Protein AF-A0A936XIF8-F1 (afdb_monomer_lite)

Radius of gyration: 23.67 Å; chains: 1; bounding box: 90×25×44 Å

Secondary structure (DSSP, 8-state):
--SHHHHHHHHHHHHHHHHHHHHHTTS---PPPPPPPEEEEEEEEEE-TTS-EEEEEEEEEEEEEEE-SSEEEEEEEEEETTTTEEEEEEEEEEEE--TTS-HHHHTTTT---EEEEEEETTEEEEEEEEETTEEP--------GGGGGTT--HHHHHHHHHHHHHHHHS-HHHHHHHHHH-HHHHHHHHHGGGG--

Foldseek 3Di:
DPPPVVVVVVVVVVVVVVVVVVVVVVPCPPWPDWDDKDKDKDFFWDAALVLDIDGTIWMWIKGWDDTDQFKTKIKIFIADVVVRDGRWIKIKMWGAPDPVDGLLVQLVVLQTFTWIWIDTPPDTQDIWGDHGNHTDPDPCPDPPVVVVVPRDRPVVCQLSVQLVVVCVVVPVSVLVNCVVPPVHVNSVSSNVSRPDD

Sequence (197 aa):
MKSHVSILRIAMFLFAGIISFSCQKSIMKEVAPPAAKSGVKVTGKFAGKDGFMINGNFQFNGTETKTTADYFTRQIEVIYIPTGEILNTFLLRVENTDPNVDMYEAIPAHAFTGIFTISSNGYVFLTKQADKGSDVALPNNGFDYDMALQGIPVNLEAVAGCVMKNINNADWTSYVNDMIETPDNYLWQWAGCEWRN

Structure (mmCIF, N/CA/C/O backbone):
data_AF-A0A936XIF8-F1
#
_entry.id   AF-A0A936XIF8-F1
#
loop_
_atom_site.group_PDB
_atom_site.id
_atom_site.type_symbol
_atom_site.label_atom_id
_atom_site.label_alt_id
_atom_site.label_comp_id
_atom_site.label_asym_id
_atom_site.label_entity_id
_atom_site.label_seq_id
_atom_site.pdbx_PDB_ins_code
_atom_site.Cartn_x
_atom_site.Cartn_y
_atom_site.Cartn_z
_atom_site.occupancy
_atom_site.B_iso_or_equiv
_atom_site.auth_seq_id
_atom_site.auth_comp_id
_atom_site.auth_asym_id
_atom_site.auth_atom_id
_atom_site.pdbx_PDB_model_num
ATOM 1 N N . MET A 1 1 ? 71.228 -9.545 -16.325 1.00 54.03 1 MET A N 1
ATOM 2 C CA . MET A 1 1 ? 69.933 -9.432 -17.042 1.00 54.03 1 MET A CA 1
ATOM 3 C C . MET A 1 1 ? 68.854 -10.269 -16.339 1.00 54.03 1 MET A C 1
ATOM 5 O O . MET A 1 1 ? 68.611 -11.391 -16.749 1.00 54.03 1 MET A O 1
ATOM 9 N N . LYS A 1 2 ? 68.244 -9.790 -15.241 1.00 51.88 2 LYS A N 1
ATOM 10 C CA . LYS A 1 2 ? 67.126 -10.487 -14.545 1.00 51.88 2 LYS A CA 1
ATOM 11 C C . LYS A 1 2 ? 66.078 -9.534 -13.925 1.00 51.88 2 LYS A C 1
ATOM 13 O O . LYS A 1 2 ? 65.218 -9.984 -13.184 1.00 51.88 2 LYS A O 1
ATOM 18 N N . SER A 1 3 ? 66.124 -8.231 -14.232 1.00 54.75 3 SER A N 1
ATOM 19 C CA . SER A 1 3 ? 65.281 -7.218 -13.562 1.00 54.75 3 SER A CA 1
ATOM 20 C C . SER A 1 3 ? 63.954 -6.915 -14.286 1.00 54.75 3 SER A C 1
ATOM 22 O O . SER A 1 3 ? 62.951 -6.604 -13.654 1.00 54.75 3 SER A O 1
ATOM 24 N N . HIS A 1 4 ? 63.887 -7.077 -15.613 1.00 48.41 4 HIS A N 1
ATOM 25 C CA . HIS A 1 4 ? 62.713 -6.632 -16.384 1.00 48.41 4 HIS A CA 1
ATOM 26 C C . HIS A 1 4 ? 61.509 -7.590 -16.356 1.00 48.41 4 HIS A C 1
ATOM 28 O O . HIS A 1 4 ? 60.385 -7.161 -16.597 1.00 48.41 4 HIS A O 1
ATOM 34 N N . VAL A 1 5 ? 61.705 -8.870 -16.015 1.00 53.59 5 VAL A N 1
ATOM 35 C CA . VAL A 1 5 ? 60.614 -9.868 -16.019 1.00 53.59 5 VAL A CA 1
ATOM 36 C C . VAL A 1 5 ? 59.703 -9.734 -14.789 1.00 53.59 5 VAL A C 1
ATOM 38 O O . VAL A 1 5 ? 58.512 -10.029 -14.875 1.00 53.59 5 VAL A O 1
ATOM 41 N N . SER A 1 6 ? 60.217 -9.232 -13.660 1.00 53.50 6 SER A N 1
ATOM 42 C CA . SER A 1 6 ? 59.413 -9.048 -12.439 1.00 53.50 6 SER A CA 1
ATOM 43 C C . SER A 1 6 ? 58.472 -7.845 -12.515 1.00 53.50 6 SER A C 1
ATOM 45 O O . SER A 1 6 ? 57.349 -7.926 -12.027 1.00 53.50 6 SER A O 1
ATOM 47 N N . ILE A 1 7 ? 58.882 -6.757 -13.173 1.00 56.94 7 ILE A N 1
ATOM 48 C CA . ILE A 1 7 ? 58.055 -5.544 -13.295 1.00 56.94 7 ILE A CA 1
ATOM 49 C C . ILE A 1 7 ? 56.840 -5.806 -14.199 1.00 56.94 7 ILE A C 1
ATOM 51 O O . ILE A 1 7 ? 55.727 -5.398 -13.871 1.00 56.94 7 ILE A O 1
ATOM 55 N N . LEU A 1 8 ? 57.021 -6.571 -15.282 1.00 47.50 8 LEU A N 1
ATOM 56 C CA . LEU A 1 8 ? 55.932 -6.921 -16.199 1.00 47.50 8 LEU A CA 1
ATOM 57 C C . LEU A 1 8 ? 54.873 -7.825 -15.538 1.00 47.50 8 LEU A C 1
ATOM 59 O O . LEU A 1 8 ? 53.682 -7.673 -15.795 1.00 47.50 8 LEU A O 1
ATOM 63 N N . ARG A 1 9 ? 55.289 -8.729 -14.637 1.00 55.16 9 ARG A N 1
ATOM 64 C CA . ARG A 1 9 ? 54.363 -9.592 -13.885 1.00 55.16 9 ARG A CA 1
ATOM 65 C C . ARG A 1 9 ? 53.556 -8.807 -12.851 1.00 55.16 9 ARG A C 1
ATOM 67 O O . ARG A 1 9 ? 52.354 -9.017 -12.749 1.00 55.16 9 ARG A O 1
ATOM 74 N N . ILE A 1 10 ? 54.180 -7.870 -12.136 1.00 56.56 10 ILE A N 1
ATOM 75 C CA . ILE A 1 10 ? 53.489 -7.034 -11.139 1.00 56.56 10 ILE A CA 1
ATOM 76 C C . ILE A 1 10 ? 52.463 -6.105 -11.814 1.00 56.56 10 ILE A C 1
ATOM 78 O O . ILE A 1 10 ? 51.346 -5.969 -11.318 1.00 56.56 10 ILE A O 1
ATOM 82 N N . ALA A 1 11 ? 52.788 -5.542 -12.983 1.00 54.81 11 ALA A N 1
ATOM 83 C CA . ALA A 1 11 ? 51.862 -4.703 -13.747 1.00 54.81 11 ALA A CA 1
ATOM 84 C C . ALA A 1 11 ? 50.632 -5.477 -14.269 1.00 54.81 11 ALA A C 1
ATOM 86 O O . ALA A 1 11 ? 49.520 -4.954 -14.223 1.00 54.81 11 ALA A O 1
ATOM 87 N N . MET A 1 12 ? 50.801 -6.734 -14.702 1.00 54.62 12 MET A N 1
ATOM 88 C CA . MET A 1 12 ? 49.680 -7.589 -15.128 1.00 54.62 12 MET A CA 1
ATOM 89 C C . MET A 1 12 ? 48.740 -7.964 -13.973 1.00 54.62 12 MET A C 1
ATOM 91 O O . MET A 1 12 ? 47.525 -7.976 -14.165 1.00 54.62 12 MET A O 1
ATOM 95 N N . PHE A 1 13 ? 49.270 -8.215 -12.770 1.00 54.53 13 PHE A N 1
ATOM 96 C CA . PHE A 1 13 ? 48.437 -8.491 -11.592 1.00 54.53 13 PHE A CA 1
ATOM 97 C C . PHE A 1 13 ? 47.643 -7.259 -11.132 1.00 54.53 13 PHE A C 1
ATOM 99 O O . PHE A 1 13 ? 46.477 -7.389 -10.761 1.00 54.53 13 PHE A O 1
ATOM 106 N N . LEU A 1 14 ? 48.229 -6.061 -11.222 1.00 51.47 14 LEU A N 1
ATOM 107 C CA . LEU A 1 14 ? 47.523 -4.807 -10.932 1.00 51.47 14 LEU A CA 1
ATOM 108 C C . LEU A 1 14 ? 46.413 -4.515 -11.955 1.00 51.47 14 LEU A C 1
ATOM 110 O O . LEU A 1 14 ? 45.318 -4.122 -11.560 1.00 51.47 14 LEU A O 1
ATOM 114 N N . PHE A 1 15 ? 46.636 -4.782 -13.245 1.00 48.28 15 PHE A N 1
ATOM 115 C CA . PHE A 1 15 ? 45.602 -4.592 -14.272 1.00 48.28 15 PHE A CA 1
ATOM 116 C C . PHE A 1 15 ? 44.447 -5.603 -14.160 1.00 48.28 15 PHE A C 1
ATOM 118 O O . PHE A 1 15 ? 43.286 -5.219 -14.296 1.00 48.28 15 PHE A O 1
ATOM 125 N N . ALA A 1 16 ? 44.728 -6.872 -13.845 1.00 51.44 16 ALA A N 1
ATOM 126 C CA . ALA A 1 16 ? 43.686 -7.886 -13.648 1.00 51.44 16 ALA A CA 1
ATOM 127 C C . ALA A 1 16 ? 42.823 -7.621 -12.395 1.00 51.44 16 ALA A C 1
ATOM 129 O O . ALA A 1 16 ? 41.613 -7.868 -12.407 1.00 51.44 16 ALA A O 1
ATOM 130 N N . GLY A 1 17 ? 43.416 -7.063 -11.333 1.00 43.59 17 GLY A N 1
ATOM 131 C CA . GLY A 1 17 ? 42.689 -6.655 -10.126 1.00 43.59 17 GLY A CA 1
ATOM 132 C C . GLY A 1 17 ? 41.741 -5.472 -10.359 1.00 43.59 17 GLY A C 1
ATOM 133 O O . GLY A 1 17 ? 40.612 -5.488 -9.872 1.00 43.59 17 GLY A O 1
ATOM 134 N N . ILE A 1 18 ? 42.154 -4.480 -11.158 1.00 48.34 18 ILE A N 1
ATOM 135 C CA . ILE A 1 18 ? 41.339 -3.287 -11.461 1.00 48.34 18 ILE A CA 1
ATOM 136 C C . ILE A 1 18 ? 40.156 -3.626 -12.387 1.00 48.34 18 ILE A C 1
ATOM 138 O O . ILE A 1 18 ? 39.057 -3.096 -12.201 1.00 48.34 18 ILE A O 1
ATOM 142 N N . ILE A 1 19 ? 40.338 -4.556 -13.334 1.00 48.25 19 ILE A N 1
ATOM 143 C CA . ILE A 1 19 ? 39.243 -5.051 -14.188 1.00 48.25 19 ILE A CA 1
ATOM 144 C C . ILE A 1 19 ? 38.243 -5.878 -13.360 1.00 48.25 19 ILE A C 1
ATOM 146 O O . ILE A 1 19 ? 37.035 -5.743 -13.547 1.00 48.25 19 ILE A O 1
ATOM 150 N N . SER A 1 20 ? 38.721 -6.658 -12.383 1.00 46.16 20 SER A N 1
ATOM 151 C CA . SER A 1 20 ? 37.848 -7.444 -11.495 1.00 46.16 20 SER A CA 1
ATOM 152 C C . SER A 1 20 ? 37.031 -6.563 -10.538 1.00 46.16 20 SER A C 1
ATOM 154 O O . SER A 1 20 ? 35.853 -6.836 -10.318 1.00 46.16 20 SER A O 1
ATOM 156 N N . PHE A 1 21 ? 37.600 -5.459 -10.038 1.00 40.00 21 PHE A N 1
ATOM 157 C CA . PHE A 1 21 ? 36.862 -4.491 -9.212 1.00 40.00 21 PHE A CA 1
ATOM 158 C C . PHE A 1 21 ? 35.861 -3.643 -10.012 1.00 40.00 21 PHE A C 1
ATOM 160 O O . PHE A 1 21 ? 34.820 -3.260 -9.482 1.00 40.00 21 PHE A O 1
ATOM 167 N N . SER A 1 22 ? 36.135 -3.376 -11.292 1.00 41.19 22 SER A N 1
ATOM 168 C CA . SER A 1 22 ? 35.222 -2.598 -12.144 1.00 41.19 22 SER A CA 1
ATOM 169 C C . SER A 1 22 ? 34.051 -3.422 -12.691 1.00 41.19 22 SER A C 1
ATOM 171 O O . SER A 1 22 ? 33.044 -2.843 -13.082 1.00 41.19 22 SER A O 1
ATOM 173 N N . CYS A 1 23 ? 34.141 -4.757 -12.688 1.00 38.00 23 CYS A N 1
ATOM 174 C CA . CYS A 1 23 ? 33.067 -5.636 -13.166 1.00 38.00 23 CYS A CA 1
ATOM 175 C C . CYS A 1 23 ? 32.071 -6.047 -12.061 1.00 38.00 23 CYS A C 1
ATOM 177 O O . CYS A 1 23 ? 30.944 -6.425 -12.362 1.00 38.00 23 CYS A O 1
ATOM 179 N N . GLN A 1 24 ? 32.435 -5.926 -10.778 1.00 36.62 24 GLN A N 1
ATOM 180 C CA . GLN A 1 24 ? 31.511 -6.208 -9.666 1.00 36.62 24 GLN A CA 1
ATOM 181 C C . GLN A 1 24 ? 30.617 -5.022 -9.282 1.00 36.62 24 GLN A C 1
ATOM 183 O O . GLN A 1 24 ? 29.608 -5.213 -8.606 1.00 36.62 24 GLN A O 1
ATOM 188 N N . LYS A 1 25 ? 30.938 -3.802 -9.732 1.00 35.59 25 LYS A N 1
ATOM 189 C CA . LYS A 1 25 ? 30.137 -2.611 -9.414 1.00 35.59 25 LYS A CA 1
ATOM 190 C C . LYS A 1 25 ? 28.813 -2.540 -10.192 1.00 35.59 25 LYS A C 1
ATOM 192 O O . LYS A 1 25 ? 27.951 -1.752 -9.835 1.00 35.59 25 LYS A O 1
ATOM 197 N N . SER A 1 26 ? 28.631 -3.381 -11.211 1.00 38.12 26 SER A N 1
ATOM 198 C CA . SER A 1 26 ? 27.447 -3.409 -12.082 1.00 38.12 26 SER A CA 1
ATOM 199 C C . SER A 1 26 ? 26.328 -4.361 -11.631 1.00 38.12 26 SER A C 1
ATOM 201 O O . SER A 1 26 ? 25.340 -4.477 -12.346 1.00 38.12 26 SER A O 1
ATOM 203 N N . ILE A 1 27 ? 26.450 -5.059 -10.491 1.00 44.66 27 ILE A N 1
ATOM 204 C CA . ILE A 1 27 ? 25.433 -6.050 -10.055 1.00 44.66 27 ILE A CA 1
ATOM 205 C C . ILE A 1 27 ? 24.870 -5.760 -8.654 1.00 44.66 27 ILE A C 1
ATOM 207 O O . ILE A 1 27 ? 23.925 -6.406 -8.209 1.00 44.66 27 ILE A O 1
ATOM 211 N N . MET A 1 28 ? 25.369 -4.744 -7.950 1.00 41.75 28 MET A N 1
ATOM 212 C CA . MET A 1 28 ? 24.714 -4.291 -6.723 1.00 41.75 28 MET A CA 1
ATOM 213 C C . MET A 1 28 ? 23.707 -3.206 -7.090 1.00 41.75 28 MET A C 1
ATOM 215 O O . MET A 1 28 ? 24.020 -2.024 -7.017 1.00 41.75 28 MET A O 1
ATOM 219 N N . LYS A 1 29 ? 22.519 -3.630 -7.542 1.00 50.41 29 LYS A N 1
ATOM 220 C CA . LYS A 1 29 ? 21.335 -2.765 -7.644 1.00 50.41 29 LYS A CA 1
ATOM 221 C C . LYS A 1 29 ? 21.123 -2.183 -6.244 1.00 50.41 29 LYS A C 1
ATOM 223 O O . LYS A 1 29 ? 20.856 -2.936 -5.305 1.00 50.41 29 LYS A O 1
ATOM 228 N N . GLU A 1 30 ? 21.438 -0.901 -6.078 1.00 48.19 30 GLU A N 1
ATOM 229 C CA . GLU A 1 30 ? 21.426 -0.223 -4.784 1.00 48.19 30 GLU A CA 1
ATOM 230 C C . GLU A 1 30 ? 19.977 -0.172 -4.312 1.00 48.19 30 GLU A C 1
ATOM 232 O O . GLU A 1 30 ? 19.156 0.589 -4.808 1.00 48.19 30 GLU A O 1
ATOM 237 N N . VAL A 1 31 ? 19.642 -1.084 -3.405 1.00 58.84 31 VAL A N 1
ATOM 238 C CA . VAL A 1 31 ? 18.310 -1.169 -2.824 1.00 58.84 31 VAL A CA 1
ATOM 239 C C . VAL A 1 31 ? 18.104 0.107 -2.014 1.00 58.84 31 VAL A C 1
ATOM 241 O O . VAL A 1 31 ? 18.864 0.351 -1.074 1.00 58.84 31 VAL A O 1
ATOM 244 N N . ALA A 1 32 ? 17.112 0.920 -2.393 1.00 60.56 32 ALA A N 1
ATOM 245 C CA . ALA A 1 32 ? 16.806 2.160 -1.691 1.00 60.56 32 ALA A CA 1
ATOM 246 C C . ALA A 1 32 ? 16.696 1.898 -0.175 1.00 60.56 32 ALA A C 1
ATOM 248 O O . ALA A 1 32 ? 16.123 0.880 0.236 1.00 60.56 32 ALA A O 1
ATOM 249 N N . PRO A 1 33 ? 17.273 2.770 0.671 1.00 56.16 33 PRO A N 1
ATOM 250 C CA . PRO A 1 33 ? 17.207 2.593 2.110 1.00 56.16 33 PRO A CA 1
ATOM 251 C C . PRO A 1 33 ? 15.745 2.627 2.565 1.00 56.16 33 PRO A C 1
ATOM 253 O O . PRO A 1 33 ? 14.965 3.427 2.040 1.00 56.16 33 PRO A O 1
ATOM 256 N N . PRO A 1 34 ? 15.364 1.794 3.547 1.00 58.94 34 PRO A N 1
ATOM 257 C CA . PRO A 1 34 ? 13.979 1.722 3.950 1.00 58.94 34 PRO A CA 1
ATOM 258 C C . PRO A 1 34 ? 13.488 3.049 4.505 1.00 58.94 34 PRO A C 1
ATOM 260 O O . PRO A 1 34 ? 14.155 3.659 5.347 1.00 58.94 34 PRO A O 1
ATOM 263 N N . ALA A 1 35 ? 12.323 3.500 4.032 1.00 60.78 35 ALA A N 1
ATOM 264 C CA . ALA A 1 35 ? 11.760 4.754 4.499 1.00 60.78 35 ALA A CA 1
ATOM 265 C C . ALA A 1 35 ? 11.532 4.714 6.014 1.00 60.78 35 ALA A C 1
ATOM 267 O O . ALA A 1 35 ? 11.058 3.720 6.577 1.00 60.78 35 ALA A O 1
ATOM 268 N N . ALA A 1 36 ? 11.867 5.823 6.677 1.00 63.00 36 ALA A N 1
ATOM 269 C CA . ALA A 1 36 ? 11.626 5.983 8.100 1.00 63.00 36 ALA A CA 1
ATOM 270 C C . ALA A 1 36 ? 10.134 5.793 8.416 1.00 63.00 36 ALA A C 1
ATOM 272 O O . ALA A 1 36 ? 9.259 6.171 7.633 1.00 63.00 36 ALA A O 1
ATOM 273 N N . LYS A 1 37 ? 9.843 5.216 9.590 1.00 71.50 37 LYS A N 1
ATOM 274 C CA . LYS A 1 37 ? 8.472 5.109 10.095 1.00 71.50 37 LYS A CA 1
ATOM 275 C C . LYS A 1 37 ? 7.846 6.504 10.145 1.00 71.50 37 LYS A C 1
ATOM 277 O O . LYS A 1 37 ? 8.393 7.394 10.792 1.00 71.50 37 LYS A O 1
ATOM 282 N N . SER A 1 38 ? 6.691 6.653 9.507 1.00 79.94 38 SER A N 1
ATOM 283 C CA . SER A 1 38 ? 5.896 7.882 9.512 1.00 79.94 38 SER A CA 1
ATOM 284 C C . SER A 1 38 ? 4.561 7.656 10.221 1.00 79.94 38 SER A C 1
ATOM 286 O O . SER A 1 38 ? 4.077 6.523 10.303 1.00 79.94 38 SER A O 1
ATOM 288 N N . GLY A 1 39 ? 3.985 8.721 10.778 1.00 84.75 39 GLY A N 1
ATOM 289 C CA . GLY A 1 39 ? 2.735 8.665 11.522 1.00 84.75 39 GLY A CA 1
ATOM 290 C C . GLY A 1 39 ? 1.890 9.927 11.373 1.00 84.75 39 GLY A C 1
ATOM 291 O O . GLY A 1 39 ? 2.360 11.026 11.655 1.00 84.75 39 GLY A O 1
ATOM 292 N N . VAL A 1 40 ? 0.615 9.757 11.022 1.00 85.44 40 VAL A N 1
ATOM 293 C CA . VAL A 1 40 ? -0.395 10.827 10.964 1.00 85.44 40 VAL A CA 1
ATOM 294 C C . VAL A 1 40 ? -1.463 10.574 12.026 1.00 85.44 40 VAL A C 1
ATOM 296 O O . VAL A 1 40 ? -1.836 9.429 12.270 1.00 85.44 40 VAL A O 1
ATOM 299 N N . LYS A 1 41 ? -1.962 11.630 12.678 1.00 87.50 41 LYS A N 1
ATOM 300 C CA . LYS A 1 41 ? -3.019 11.543 13.700 1.00 87.50 41 LYS A CA 1
ATOM 301 C C . LYS A 1 41 ? -4.266 12.294 13.254 1.00 87.50 41 LYS A C 1
ATOM 303 O O . LYS A 1 41 ? -4.158 13.423 12.782 1.00 87.50 41 LYS A O 1
ATOM 308 N N . VAL A 1 42 ? -5.431 11.692 13.463 1.00 83.56 42 VAL A N 1
ATOM 309 C CA . VAL A 1 42 ? -6.748 12.258 13.134 1.00 83.56 42 VAL A CA 1
ATOM 310 C C . VAL A 1 42 ? -7.773 11.924 14.216 1.00 83.56 42 VAL A C 1
ATOM 312 O O . VAL A 1 42 ? -7.541 11.068 15.068 1.00 83.56 42 VAL A O 1
ATOM 315 N N . THR A 1 43 ? -8.900 12.629 14.206 1.00 83.31 43 THR A N 1
ATOM 316 C CA . THR A 1 43 ? -10.041 12.371 15.090 1.00 83.31 43 THR A CA 1
ATOM 317 C C . THR A 1 43 ? -11.240 11.994 14.235 1.00 83.31 43 THR A C 1
ATOM 319 O O . THR A 1 43 ? -11.602 12.770 13.3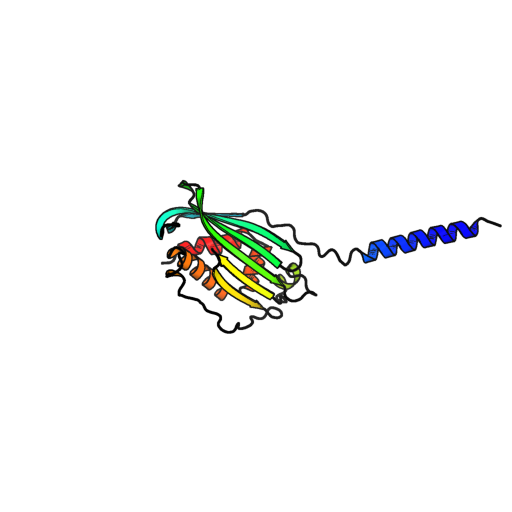62 1.00 83.31 43 THR A O 1
ATOM 322 N N . GLY A 1 44 ? -11.911 10.882 14.518 1.00 78.00 44 GLY A N 1
ATOM 323 C CA . GLY A 1 44 ? -13.107 10.503 13.769 1.00 78.00 44 GLY A CA 1
ATOM 324 C C . GLY A 1 44 ? -13.798 9.250 14.300 1.00 78.00 44 GLY A C 1
ATOM 325 O O . GLY A 1 44 ? -14.005 9.124 15.515 1.00 78.00 44 GLY A O 1
ATOM 326 N N . LYS A 1 45 ? -14.244 8.378 13.391 1.00 74.62 45 LYS A N 1
ATOM 327 C CA . LYS A 1 45 ? -14.998 7.156 13.681 1.00 74.62 45 LYS A CA 1
ATOM 328 C C . LYS A 1 45 ? -14.447 5.969 12.884 1.00 74.62 45 LYS A C 1
ATOM 330 O O . LYS A 1 45 ? -14.516 5.971 11.660 1.00 74.62 45 LYS A O 1
ATOM 335 N N . PHE A 1 46 ? -14.037 4.904 13.572 1.00 71.75 46 PHE A N 1
ATOM 336 C CA . PHE A 1 46 ? -13.701 3.608 12.958 1.00 71.75 46 PHE A CA 1
ATOM 337 C C . PHE A 1 46 ? -14.521 2.488 13.576 1.00 71.75 46 PHE A C 1
ATOM 339 O O . PHE A 1 46 ? -15.040 2.633 14.677 1.00 71.75 46 PHE A O 1
ATOM 346 N N . ALA A 1 47 ? -14.614 1.348 12.898 1.00 68.69 47 ALA A N 1
ATOM 347 C CA . ALA A 1 47 ? -15.091 0.135 13.548 1.00 68.69 47 ALA A CA 1
ATOM 348 C C . ALA A 1 47 ? -13.917 -0.640 14.168 1.00 68.69 47 ALA A C 1
ATOM 350 O O . ALA A 1 47 ? -12.866 -0.790 13.540 1.00 68.69 47 ALA A O 1
ATOM 351 N N . GLY A 1 48 ? -14.108 -1.112 15.399 1.00 62.56 48 GLY A N 1
ATOM 352 C CA . GLY A 1 48 ? -13.201 -2.026 16.085 1.00 62.56 48 GLY A CA 1
ATOM 353 C C . GLY A 1 48 ? -13.226 -3.429 15.478 1.00 62.56 48 GLY A C 1
ATOM 354 O O . GLY A 1 48 ? -14.042 -3.732 14.606 1.00 62.56 48 GLY A O 1
ATOM 355 N N . LYS A 1 49 ? -12.338 -4.312 15.952 1.00 62.66 49 LYS A N 1
ATOM 356 C CA . LYS A 1 49 ? -12.263 -5.721 15.504 1.00 62.66 49 LYS A CA 1
ATOM 357 C C . LYS A 1 49 ? -13.552 -6.508 15.736 1.00 62.66 49 LYS A C 1
ATOM 359 O O . LYS A 1 49 ? -13.811 -7.493 15.058 1.00 62.66 49 LYS A O 1
ATOM 364 N N . ASP A 1 50 ? -14.339 -6.069 16.704 1.00 65.81 50 ASP A N 1
ATOM 365 C CA . ASP A 1 50 ? -15.643 -6.597 17.089 1.00 65.81 50 ASP A CA 1
ATOM 366 C C . ASP A 1 50 ? -16.805 -6.004 16.268 1.00 65.81 50 ASP A C 1
ATOM 368 O O . ASP A 1 50 ? -17.964 -6.344 16.498 1.00 65.81 50 ASP A O 1
ATOM 372 N N . GLY A 1 51 ? -16.510 -5.126 15.304 1.00 65.94 51 GLY A N 1
ATOM 373 C CA . GLY A 1 51 ? -17.498 -4.471 14.451 1.00 65.94 51 GLY A CA 1
ATOM 374 C C . GLY A 1 51 ? -18.200 -3.277 15.104 1.00 65.94 51 GLY A C 1
ATOM 375 O O . GLY A 1 51 ? -19.021 -2.635 14.445 1.00 65.94 51 GLY A O 1
ATOM 376 N N . PHE A 1 52 ? -17.882 -2.932 16.357 1.00 68.25 52 PHE A N 1
ATOM 377 C CA . PHE A 1 52 ? -18.492 -1.788 17.034 1.00 68.25 52 PHE A CA 1
ATOM 378 C C . PHE A 1 52 ? -17.842 -0.468 16.621 1.00 68.25 52 PHE A C 1
ATOM 380 O O . PHE A 1 52 ? -16.628 -0.366 16.450 1.00 68.25 52 PHE A O 1
ATOM 387 N N . MET A 1 53 ? -18.664 0.576 16.492 1.00 74.81 53 MET A N 1
ATOM 388 C CA . MET A 1 53 ? -18.191 1.932 16.214 1.00 74.81 53 MET A CA 1
ATOM 389 C C . MET A 1 53 ? -17.412 2.497 17.401 1.00 74.81 53 MET A C 1
ATOM 391 O O . MET A 1 53 ? -17.957 2.662 18.492 1.00 74.81 53 MET A O 1
ATOM 395 N N . ILE A 1 54 ? -16.172 2.895 17.151 1.00 74.06 54 ILE A N 1
ATOM 396 C CA . ILE A 1 54 ? -15.304 3.622 18.066 1.00 74.06 54 ILE A CA 1
ATOM 397 C C . ILE A 1 54 ? -15.199 5.057 17.551 1.00 74.06 54 ILE A C 1
ATOM 399 O O . ILE A 1 54 ? -14.735 5.292 16.437 1.00 74.06 54 ILE A O 1
ATOM 403 N N . ASN A 1 55 ? -15.616 6.024 18.368 1.00 82.75 55 ASN A N 1
ATOM 404 C CA . ASN A 1 55 ? -15.344 7.439 18.120 1.00 82.75 55 ASN A CA 1
ATOM 405 C C . ASN A 1 55 ? -14.088 7.832 18.898 1.00 82.75 55 ASN A C 1
ATOM 407 O O . ASN A 1 55 ? -14.010 7.551 20.096 1.00 82.75 55 ASN A O 1
ATOM 411 N N . GLY A 1 56 ? -13.142 8.528 18.276 1.00 83.12 56 GLY A N 1
ATOM 412 C CA . GLY A 1 56 ? -12.004 9.058 19.019 1.00 83.12 56 GLY A CA 1
ATOM 413 C C . GLY A 1 56 ? -10.814 9.452 18.166 1.00 83.12 56 GLY A C 1
ATOM 414 O O . GLY A 1 56 ? -10.961 9.842 17.014 1.00 83.12 56 GLY A O 1
ATOM 415 N N . AS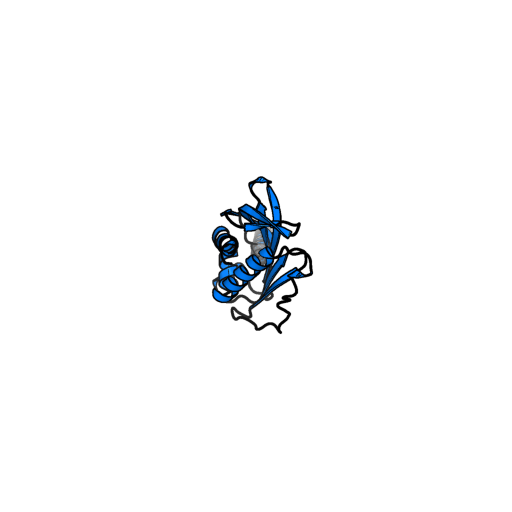N A 1 57 ? -9.633 9.411 18.780 1.00 86.88 57 ASN A N 1
ATOM 416 C CA . ASN A 1 57 ? -8.385 9.793 18.136 1.00 86.88 57 ASN A CA 1
ATOM 417 C C . ASN A 1 57 ? -7.675 8.549 17.608 1.00 86.88 57 ASN A C 1
ATOM 419 O O . ASN A 1 57 ? -7.453 7.588 18.351 1.00 86.88 57 ASN A O 1
ATOM 423 N N . PHE A 1 58 ? -7.276 8.606 16.347 1.00 86.06 58 PHE A N 1
ATOM 424 C CA . PHE A 1 58 ? -6.643 7.518 15.627 1.00 86.06 58 PHE A CA 1
ATOM 425 C C . PHE A 1 58 ? -5.293 7.957 15.082 1.00 86.06 58 PHE A C 1
ATOM 427 O O . PHE A 1 58 ? -5.059 9.132 14.789 1.00 86.06 58 PHE A O 1
ATOM 434 N N . GLN A 1 59 ? -4.388 6.997 14.968 1.00 89.19 59 GLN A N 1
ATOM 435 C CA . GLN A 1 59 ? -3.077 7.183 14.375 1.00 89.19 59 GLN A CA 1
ATOM 436 C C . GLN A 1 59 ? -2.894 6.193 13.230 1.00 89.19 59 GLN A C 1
ATOM 438 O O . GLN A 1 59 ? -3.105 4.996 13.400 1.00 89.19 59 GLN A O 1
ATOM 443 N N . PHE A 1 60 ? -2.462 6.708 12.087 1.00 89.06 60 PHE A N 1
ATOM 444 C CA . PHE A 1 60 ? -2.051 5.941 10.924 1.00 89.06 60 PHE A CA 1
ATOM 445 C C . PHE A 1 60 ? -0.536 5.877 10.901 1.00 89.06 60 PHE A C 1
ATOM 447 O O . PHE A 1 60 ? 0.109 6.908 10.720 1.00 89.06 60 PHE A O 1
ATOM 454 N N . ASN A 1 61 ? 0.030 4.690 11.093 1.00 89.88 61 ASN A N 1
ATOM 455 C CA . ASN A 1 61 ? 1.474 4.486 11.035 1.00 89.88 61 ASN A CA 1
ATOM 456 C C . ASN A 1 61 ? 1.866 3.779 9.748 1.00 89.88 61 ASN A C 1
ATOM 458 O O . ASN A 1 61 ? 1.491 2.628 9.545 1.00 89.88 61 ASN A O 1
ATOM 462 N N . GLY A 1 62 ? 2.673 4.447 8.932 1.00 88.69 62 GLY A N 1
ATOM 463 C CA . GLY A 1 62 ? 3.321 3.869 7.765 1.00 88.69 62 GLY A CA 1
ATOM 464 C C . GLY A 1 62 ? 4.684 3.307 8.133 1.00 88.69 62 GLY A C 1
ATOM 465 O O . GLY A 1 62 ? 5.522 4.005 8.707 1.00 88.69 62 GLY A O 1
ATOM 466 N N . THR A 1 63 ? 4.924 2.049 7.792 1.00 87.31 63 THR A N 1
ATOM 467 C CA . THR A 1 63 ? 6.220 1.390 7.976 1.00 87.31 63 THR A CA 1
ATOM 468 C C . THR A 1 63 ? 6.618 0.669 6.708 1.00 87.31 63 THR A C 1
ATOM 470 O O . THR A 1 63 ? 5.808 -0.019 6.091 1.00 87.31 63 THR A O 1
ATOM 473 N N . GLU A 1 64 ? 7.872 0.815 6.304 1.00 84.06 64 GLU A N 1
ATOM 474 C CA . GLU A 1 64 ? 8.425 -0.054 5.280 1.00 84.06 64 GLU A CA 1
ATOM 475 C C . GLU A 1 64 ? 8.804 -1.395 5.910 1.00 84.06 64 GLU A C 1
ATOM 477 O O . GLU A 1 64 ? 9.482 -1.441 6.934 1.00 84.06 64 GLU A O 1
ATOM 482 N N . THR A 1 65 ? 8.313 -2.488 5.330 1.00 79.50 65 THR A N 1
ATOM 483 C CA . THR A 1 65 ? 8.473 -3.836 5.906 1.00 79.50 65 THR A CA 1
ATOM 484 C C . THR A 1 65 ? 9.493 -4.665 5.149 1.00 79.50 65 THR A C 1
ATOM 486 O O . THR A 1 65 ? 10.187 -5.489 5.745 1.00 79.50 65 THR A O 1
ATOM 489 N N . LYS A 1 66 ? 9.598 -4.459 3.833 1.00 80.50 66 LYS A N 1
ATOM 490 C CA . LYS A 1 66 ? 10.546 -5.175 2.990 1.00 80.50 66 LYS A CA 1
ATOM 491 C C . LYS A 1 66 ? 10.796 -4.423 1.699 1.00 80.50 66 LYS A C 1
ATOM 493 O O . LYS A 1 66 ? 9.839 -4.012 1.053 1.00 80.50 66 LYS A O 1
ATOM 498 N N . THR A 1 67 ? 12.061 -4.374 1.301 1.00 82.94 67 THR A N 1
ATOM 499 C CA . THR A 1 67 ? 12.488 -3.728 0.065 1.00 82.94 67 THR A CA 1
ATOM 500 C C . THR A 1 67 ? 13.591 -4.528 -0.597 1.00 82.94 67 THR A C 1
ATOM 502 O O . THR A 1 67 ? 14.494 -5.053 0.056 1.00 82.94 67 THR A O 1
ATOM 505 N N . THR A 1 68 ? 13.443 -4.696 -1.902 1.00 81.75 68 THR A N 1
ATOM 506 C CA . THR A 1 68 ? 14.353 -5.413 -2.788 1.00 81.75 68 THR A CA 1
ATOM 507 C C . THR A 1 68 ? 14.456 -4.643 -4.102 1.00 81.75 68 THR A C 1
ATOM 509 O O . THR A 1 68 ? 13.719 -3.688 -4.326 1.00 81.75 68 THR A O 1
ATOM 512 N N . ALA A 1 69 ? 15.333 -5.093 -4.995 1.00 73.88 69 ALA A N 1
ATOM 513 C CA . ALA A 1 69 ? 15.434 -4.580 -6.358 1.00 73.88 69 ALA A CA 1
ATOM 514 C C . ALA A 1 69 ? 14.139 -4.695 -7.186 1.00 73.88 69 ALA A C 1
ATOM 516 O O . ALA A 1 69 ? 13.958 -3.935 -8.139 1.00 73.88 69 ALA A O 1
ATOM 517 N N . ASP A 1 70 ? 13.285 -5.667 -6.858 1.00 82.94 70 ASP A N 1
ATOM 518 C CA . ASP A 1 70 ? 12.160 -6.066 -7.709 1.00 82.94 70 ASP A CA 1
ATOM 519 C C . ASP A 1 70 ? 10.810 -5.773 -7.064 1.00 82.94 70 ASP A C 1
ATOM 521 O O . ASP A 1 70 ? 9.782 -5.831 -7.723 1.00 82.94 70 ASP A O 1
ATOM 525 N N . TYR A 1 71 ? 10.776 -5.467 -5.772 1.00 89.56 71 TYR A N 1
ATOM 526 C CA . TYR A 1 71 ? 9.548 -5.072 -5.100 1.00 89.56 71 TYR A CA 1
ATOM 527 C C . TYR A 1 71 ? 9.830 -4.395 -3.765 1.00 89.56 71 TYR A C 1
ATOM 529 O O . TYR A 1 71 ? 10.842 -4.674 -3.109 1.00 89.56 71 TYR A O 1
ATOM 537 N N . PHE A 1 72 ? 8.874 -3.586 -3.320 1.00 89.50 72 PHE A N 1
ATOM 538 C CA . PHE A 1 72 ? 8.814 -3.095 -1.949 1.00 89.50 72 PHE A CA 1
ATOM 539 C C . PHE A 1 72 ? 7.430 -3.317 -1.340 1.00 89.50 72 PHE A C 1
ATOM 541 O O . PHE A 1 72 ? 6.426 -3.522 -2.029 1.00 89.50 72 PHE A O 1
ATOM 548 N N . THR A 1 73 ? 7.375 -3.349 -0.014 1.00 90.19 73 THR A N 1
ATOM 549 C CA . THR A 1 73 ? 6.145 -3.541 0.751 1.00 90.19 73 THR A CA 1
ATOM 550 C C . THR A 1 73 ? 6.098 -2.584 1.924 1.00 90.19 73 THR A C 1
ATOM 552 O O . THR A 1 73 ? 7.022 -2.509 2.741 1.00 90.19 73 THR A O 1
ATOM 555 N N . ARG A 1 74 ? 4.973 -1.888 2.040 1.00 90.38 74 ARG A N 1
ATOM 556 C CA . ARG A 1 74 ? 4.659 -1.006 3.155 1.00 90.38 74 ARG A CA 1
ATOM 557 C C . ARG A 1 74 ? 3.450 -1.500 3.908 1.00 90.38 74 ARG A C 1
ATOM 559 O O . ARG A 1 74 ? 2.534 -2.076 3.335 1.00 90.38 74 ARG A O 1
ATOM 566 N N . GLN A 1 75 ? 3.468 -1.241 5.198 1.00 90.69 75 GLN A N 1
ATOM 567 C CA . GLN A 1 75 ? 2.397 -1.550 6.111 1.00 90.69 75 GLN A CA 1
ATOM 568 C C . GLN A 1 75 ? 1.820 -0.256 6.671 1.00 90.69 75 GLN A C 1
ATOM 570 O O . GLN A 1 75 ? 2.573 0.617 7.106 1.00 90.69 75 GLN A O 1
ATOM 575 N N . ILE A 1 76 ? 0.492 -0.163 6.691 1.00 89.62 76 ILE A N 1
ATOM 576 C CA . ILE A 1 76 ? -0.250 0.907 7.352 1.00 89.62 76 ILE A CA 1
ATOM 577 C C . ILE A 1 76 ? -1.025 0.305 8.513 1.00 89.62 76 ILE A C 1
ATOM 579 O O . ILE A 1 76 ? -1.900 -0.535 8.314 1.00 89.62 76 ILE A O 1
ATOM 583 N N . GLU A 1 77 ? -0.714 0.743 9.723 1.00 89.38 77 GLU A N 1
ATOM 584 C CA . GLU A 1 77 ? -1.458 0.380 10.927 1.00 89.38 77 GLU A CA 1
ATOM 585 C C . GLU A 1 77 ? -2.452 1.481 11.274 1.00 89.38 77 GLU A C 1
ATOM 587 O O . GLU A 1 77 ? -2.078 2.653 11.326 1.00 89.38 77 GLU A O 1
ATOM 592 N N . VAL A 1 78 ? -3.692 1.095 11.567 1.00 87.00 78 VAL A N 1
ATOM 593 C CA . VAL A 1 78 ? -4.710 1.982 12.140 1.00 87.00 78 VAL A CA 1
ATOM 594 C C . VAL A 1 78 ? -4.774 1.715 13.636 1.00 87.00 78 VAL A C 1
ATOM 596 O O . VAL A 1 78 ? -5.155 0.624 14.057 1.00 87.00 78 VAL A O 1
ATOM 599 N N . ILE A 1 79 ? -4.379 2.697 14.440 1.00 87.69 79 ILE A N 1
ATOM 600 C CA . ILE A 1 79 ? -4.222 2.561 15.890 1.00 87.69 79 ILE A CA 1
ATOM 601 C C . ILE A 1 79 ? -5.229 3.454 16.601 1.00 87.69 79 ILE A C 1
ATOM 603 O O . ILE A 1 79 ? -5.277 4.659 16.349 1.00 87.69 79 ILE A O 1
ATOM 607 N N . TYR A 1 80 ? -5.985 2.892 17.539 1.00 87.88 80 TYR A N 1
ATOM 608 C CA . TYR A 1 80 ? -6.824 3.667 18.446 1.00 87.88 80 TYR A CA 1
ATOM 609 C C . TYR A 1 80 ? -5.970 4.219 19.591 1.00 87.88 80 TYR A C 1
ATOM 611 O O . TYR A 1 80 ? -5.504 3.477 20.456 1.00 87.88 80 TYR A O 1
ATOM 619 N N . ILE A 1 81 ? -5.735 5.533 19.596 1.00 88.62 81 ILE A N 1
ATOM 620 C CA . ILE A 1 81 ? -4.765 6.179 20.498 1.00 88.62 81 ILE A CA 1
ATOM 621 C C . ILE A 1 81 ? -5.068 5.936 21.989 1.00 88.62 81 ILE A C 1
ATOM 623 O O . ILE A 1 81 ? -4.121 5.661 22.724 1.00 88.62 81 ILE A O 1
ATOM 627 N N . PRO A 1 82 ? -6.326 6.010 22.473 1.00 88.88 82 PRO A N 1
ATOM 628 C CA . PRO A 1 82 ? -6.629 5.839 23.895 1.00 88.88 82 PRO A CA 1
ATOM 629 C C . PRO A 1 82 ? -6.229 4.482 24.480 1.00 88.88 82 PRO A C 1
ATOM 631 O O . PRO A 1 82 ? -5.880 4.420 25.655 1.00 88.88 82 PRO A O 1
ATOM 634 N N . THR A 1 83 ? -6.278 3.408 23.688 1.00 88.06 83 THR A N 1
ATOM 635 C CA . THR A 1 83 ? -5.933 2.049 24.144 1.00 88.06 83 THR A CA 1
ATOM 636 C C . THR A 1 83 ? -4.598 1.554 23.594 1.00 88.06 83 THR A C 1
ATOM 638 O O . THR A 1 83 ? -4.042 0.596 24.123 1.00 88.06 83 THR A O 1
ATOM 641 N N . GLY A 1 84 ? -4.081 2.180 22.534 1.00 87.19 84 GLY A N 1
ATOM 642 C CA . GLY A 1 84 ? -2.929 1.688 21.778 1.00 87.19 84 GLY A CA 1
ATOM 643 C C . GLY A 1 84 ? -3.245 0.467 20.907 1.00 87.19 84 GLY A C 1
ATOM 644 O O . GLY A 1 84 ? -2.329 -0.148 20.366 1.00 87.19 84 GLY A O 1
ATOM 645 N N . GLU A 1 85 ? -4.518 0.094 20.770 1.00 85.50 85 GLU A N 1
ATOM 646 C CA . GLU A 1 85 ? -4.926 -1.074 19.995 1.00 85.50 85 GLU A CA 1
ATOM 647 C C . GLU A 1 85 ? -4.743 -0.841 18.489 1.00 85.50 85 GLU A C 1
ATOM 649 O O . GLU A 1 85 ? -5.234 0.146 17.940 1.00 85.50 85 GLU A O 1
ATOM 654 N N . ILE A 1 86 ? -4.094 -1.791 17.807 1.00 86.81 86 ILE A N 1
ATOM 655 C CA . ILE A 1 86 ? -4.099 -1.872 16.342 1.00 86.81 86 ILE A CA 1
ATOM 656 C C . ILE A 1 86 ? -5.446 -2.449 15.909 1.00 86.81 86 ILE A C 1
ATOM 658 O O . ILE A 1 86 ? -5.707 -3.641 16.106 1.00 86.81 86 ILE A O 1
ATOM 662 N N . LEU A 1 87 ? -6.280 -1.602 15.312 1.00 80.31 87 LEU A N 1
ATOM 663 C CA . LEU A 1 87 ? -7.592 -1.967 14.787 1.00 80.31 87 LEU A CA 1
ATOM 664 C C . LEU A 1 87 ? -7.467 -2.722 13.467 1.00 80.31 87 LEU A C 1
ATOM 666 O O . LEU A 1 87 ? -8.175 -3.704 13.257 1.00 80.31 87 LEU A O 1
ATOM 670 N N . ASN A 1 88 ? -6.552 -2.287 12.595 1.00 81.62 88 ASN A N 1
ATOM 671 C CA . ASN A 1 88 ? -6.277 -2.979 11.343 1.00 81.62 88 ASN A CA 1
ATOM 672 C C . ASN A 1 88 ? -4.870 -2.709 10.804 1.00 81.62 88 ASN A C 1
ATOM 674 O O . ASN A 1 88 ? -4.204 -1.745 11.191 1.00 81.62 88 ASN A O 1
ATOM 678 N N . THR A 1 89 ? -4.469 -3.551 9.857 1.00 87.12 89 THR A N 1
ATOM 679 C CA . THR A 1 89 ? -3.197 -3.481 9.153 1.00 87.12 89 THR A CA 1
ATOM 680 C C . THR A 1 89 ? -3.420 -3.668 7.655 1.00 87.12 89 THR A C 1
ATOM 682 O O . THR A 1 89 ? -3.944 -4.698 7.231 1.00 87.12 89 THR A O 1
ATOM 685 N N . PHE A 1 90 ? -3.001 -2.695 6.850 1.00 87.31 90 PHE A N 1
ATOM 686 C CA . PHE A 1 90 ? -2.999 -2.779 5.391 1.00 87.31 90 PHE A CA 1
ATOM 687 C C . PHE A 1 90 ? -1.583 -3.009 4.878 1.00 87.31 90 PHE A C 1
ATOM 689 O O . PHE A 1 90 ? -0.645 -2.373 5.351 1.00 87.31 90 PHE A O 1
ATOM 696 N N . LEU A 1 91 ? -1.436 -3.889 3.896 1.00 89.69 91 LEU A N 1
ATOM 697 C CA . LEU A 1 91 ? -0.195 -4.167 3.192 1.00 89.69 91 LEU A CA 1
ATOM 698 C C . LEU A 1 91 ? -0.300 -3.636 1.768 1.00 89.69 91 LEU A C 1
ATOM 700 O O . LEU A 1 91 ? -1.168 -4.047 0.999 1.00 89.69 91 LEU A O 1
ATOM 704 N N . LEU A 1 92 ? 0.598 -2.721 1.437 1.00 91.44 92 LEU A N 1
ATOM 705 C CA . LEU A 1 92 ? 0.745 -2.112 0.129 1.00 91.44 92 LEU A CA 1
ATOM 706 C C . LEU A 1 92 ? 2.007 -2.692 -0.497 1.00 91.44 92 LEU A C 1
ATOM 708 O O . LEU A 1 92 ? 3.093 -2.533 0.062 1.00 91.44 92 LEU A O 1
ATOM 712 N N . ARG A 1 93 ? 1.885 -3.365 -1.637 1.00 92.44 93 ARG A N 1
ATOM 713 C CA . ARG A 1 93 ? 3.019 -4.004 -2.312 1.00 92.44 93 ARG A CA 1
ATOM 714 C C . ARG A 1 93 ? 3.103 -3.549 -3.757 1.00 92.44 93 ARG A 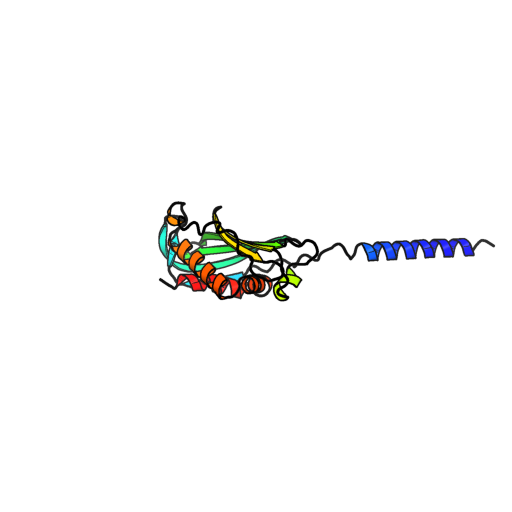C 1
ATOM 716 O O . ARG A 1 93 ? 2.115 -3.628 -4.480 1.00 92.44 93 ARG A O 1
ATOM 723 N N . VAL A 1 94 ? 4.293 -3.119 -4.155 1.00 93.25 94 VAL A N 1
ATOM 724 C CA . VAL A 1 94 ? 4.635 -2.750 -5.531 1.00 93.25 94 VAL A CA 1
ATOM 725 C C . VAL A 1 94 ? 5.678 -3.736 -6.018 1.00 93.25 94 VAL A C 1
ATOM 727 O O . VAL A 1 94 ? 6.693 -3.911 -5.351 1.00 93.25 94 VAL A O 1
ATOM 730 N N . GLU A 1 95 ? 5.414 -4.388 -7.142 1.00 93.44 95 GLU A N 1
ATOM 731 C CA . GLU A 1 95 ? 6.261 -5.406 -7.758 1.00 93.44 95 GLU A CA 1
ATOM 732 C C . GLU A 1 95 ? 6.608 -4.992 -9.185 1.00 93.44 95 GLU A C 1
ATOM 734 O O . GLU A 1 95 ? 5.729 -4.782 -10.018 1.00 93.44 95 GLU A O 1
ATOM 739 N N . ASN A 1 96 ? 7.898 -4.867 -9.458 1.00 92.38 96 ASN A N 1
ATOM 740 C CA . ASN A 1 96 ? 8.452 -4.659 -10.778 1.00 92.38 96 ASN A CA 1
ATOM 741 C C . ASN A 1 96 ? 8.466 -5.979 -11.550 1.00 92.38 96 ASN A C 1
ATOM 743 O O . ASN A 1 96 ? 8.988 -6.985 -11.075 1.00 92.38 96 ASN A O 1
ATOM 747 N N . THR A 1 97 ? 7.920 -5.957 -12.760 1.00 92.00 97 THR A N 1
ATOM 748 C CA . THR A 1 97 ? 7.899 -7.126 -13.650 1.00 92.00 97 THR A CA 1
ATOM 749 C C . THR A 1 97 ? 8.874 -7.000 -14.818 1.00 92.00 97 THR A C 1
ATOM 751 O O . THR A 1 97 ? 9.074 -7.978 -15.539 1.00 92.00 97 THR A O 1
ATOM 754 N N . ASP A 1 98 ? 9.524 -5.840 -14.985 1.00 90.19 98 ASP A N 1
ATOM 755 C CA . ASP A 1 98 ? 10.637 -5.675 -15.920 1.00 90.19 98 ASP A CA 1
ATOM 756 C C . ASP A 1 98 ? 11.983 -5.813 -15.185 1.00 90.19 98 ASP A C 1
ATOM 758 O O . ASP A 1 98 ? 12.416 -4.887 -14.490 1.00 90.19 98 ASP A O 1
ATOM 762 N N . PRO A 1 99 ? 12.693 -6.945 -15.344 1.00 84.00 99 PRO A N 1
ATOM 763 C CA . PRO A 1 99 ? 13.940 -7.194 -14.626 1.00 84.00 99 PRO A CA 1
ATOM 764 C C . PRO A 1 99 ? 15.084 -6.264 -15.055 1.00 84.00 99 PRO A C 1
ATOM 766 O O . PRO A 1 99 ? 16.100 -6.189 -14.364 1.00 84.00 99 PRO A O 1
ATOM 769 N N . ASN A 1 100 ? 14.947 -5.565 -16.187 1.00 87.31 100 ASN A N 1
ATOM 770 C CA . ASN A 1 100 ? 16.002 -4.713 -16.736 1.00 87.31 100 ASN A CA 1
ATOM 771 C C . ASN A 1 100 ? 15.915 -3.268 -16.247 1.00 87.31 100 ASN A C 1
ATOM 773 O O . ASN A 1 100 ? 16.799 -2.470 -16.555 1.00 87.31 100 ASN A O 1
ATOM 777 N N . VAL A 1 101 ? 14.855 -2.928 -15.516 1.00 85.94 101 VAL A N 1
ATOM 778 C CA . VAL A 1 101 ? 14.572 -1.562 -15.093 1.00 85.94 101 VAL A CA 1
ATOM 779 C C . VAL A 1 101 ? 14.584 -1.489 -13.565 1.00 85.94 101 VAL A C 1
ATOM 781 O O . VAL A 1 101 ? 14.179 -2.422 -12.866 1.00 85.94 101 VAL A O 1
ATOM 784 N N . ASP A 1 102 ? 15.106 -0.395 -13.017 1.00 86.69 102 ASP A N 1
ATOM 785 C CA . ASP A 1 102 ? 14.965 -0.089 -11.597 1.00 86.69 102 ASP A CA 1
ATOM 786 C C . ASP A 1 102 ? 13.616 0.590 -11.341 1.00 86.69 102 ASP A C 1
ATOM 788 O O . ASP A 1 102 ? 13.296 1.598 -11.968 1.00 86.69 102 ASP A O 1
ATOM 792 N N . MET A 1 103 ? 12.810 0.055 -10.421 1.00 87.88 103 MET A N 1
ATOM 793 C CA . MET A 1 103 ? 11.501 0.636 -10.120 1.00 87.88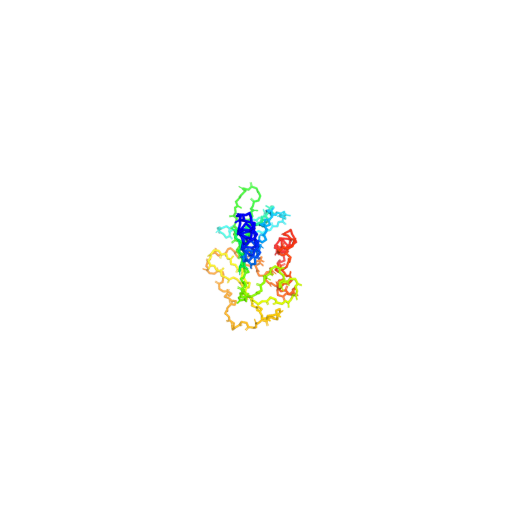 103 MET A CA 1
ATOM 794 C C . MET A 1 103 ? 11.600 2.047 -9.531 1.00 87.88 103 MET A C 1
ATOM 796 O O . MET A 1 103 ? 10.729 2.867 -9.811 1.00 87.88 103 MET A O 1
ATOM 800 N N . TYR A 1 104 ? 12.661 2.353 -8.778 1.00 85.75 104 TYR A N 1
ATOM 801 C CA . TYR A 1 104 ? 12.866 3.676 -8.184 1.00 85.75 104 TYR A CA 1
ATOM 802 C C . TYR A 1 104 ? 13.190 4.744 -9.228 1.00 85.75 104 TYR A C 1
ATOM 804 O O . TYR A 1 104 ? 12.931 5.919 -8.997 1.00 85.75 104 TYR A O 1
ATOM 812 N N . GLU A 1 105 ? 13.701 4.340 -10.391 1.00 88.00 105 GLU A N 1
ATOM 813 C CA . GLU A 1 105 ? 13.906 5.227 -11.538 1.00 88.00 105 GLU A CA 1
ATOM 814 C C . GLU A 1 105 ? 12.681 5.238 -12.465 1.00 88.00 105 GLU A C 1
ATOM 816 O O . GLU A 1 105 ? 12.293 6.281 -12.992 1.00 88.00 105 GLU A O 1
ATOM 821 N N . ALA A 1 106 ? 12.035 4.084 -12.651 1.00 89.25 106 ALA A N 1
ATOM 822 C CA . ALA A 1 106 ? 10.938 3.920 -13.601 1.00 89.25 106 ALA A CA 1
ATOM 823 C C . ALA A 1 106 ? 9.631 4.581 -13.166 1.00 89.25 106 ALA A C 1
ATOM 825 O O . ALA A 1 106 ? 8.870 5.035 -14.021 1.00 89.25 106 ALA A O 1
ATOM 826 N N . ILE A 1 107 ? 9.342 4.590 -11.862 1.00 89.88 107 ILE A N 1
ATOM 827 C CA . ILE A 1 107 ? 8.098 5.146 -11.317 1.00 89.88 107 ILE A CA 1
ATOM 828 C C . ILE A 1 107 ? 8.053 6.672 -11.517 1.00 89.88 107 ILE A C 1
ATOM 830 O O . ILE A 1 107 ? 7.127 7.120 -12.196 1.00 89.88 107 ILE A O 1
ATOM 834 N N . PRO A 1 108 ? 9.052 7.467 -11.072 1.00 88.44 108 PRO A N 1
ATOM 835 C CA . PRO A 1 108 ? 9.069 8.912 -11.329 1.00 88.44 108 PRO A CA 1
ATOM 836 C C . PRO A 1 108 ? 9.099 9.265 -12.824 1.00 88.44 108 PRO A C 1
ATOM 838 O O . PRO A 1 108 ? 8.612 10.315 -13.235 1.00 88.44 108 PRO A O 1
ATOM 841 N N . ALA A 1 109 ? 9.679 8.391 -13.654 1.00 89.56 109 ALA A N 1
ATOM 842 C CA . ALA A 1 109 ? 9.786 8.591 -15.097 1.00 89.56 109 ALA A CA 1
ATOM 843 C C . ALA A 1 109 ? 8.530 8.178 -15.890 1.00 89.56 109 ALA A C 1
ATOM 845 O O . ALA A 1 109 ? 8.550 8.271 -17.118 1.00 89.56 109 ALA A O 1
ATOM 846 N N . HIS A 1 110 ? 7.467 7.691 -15.234 1.00 88.25 110 HIS A N 1
ATOM 847 C CA . HIS A 1 110 ? 6.290 7.101 -15.888 1.00 88.25 110 HIS A CA 1
ATOM 848 C C . HIS A 1 110 ? 6.660 6.026 -16.933 1.00 88.25 110 HIS A C 1
ATOM 850 O O . HIS A 1 110 ? 6.086 5.953 -18.016 1.00 88.25 110 HIS A O 1
ATOM 856 N N . ALA A 1 111 ? 7.643 5.182 -16.610 1.00 91.50 111 ALA A N 1
ATOM 857 C CA . ALA A 1 111 ? 8.118 4.079 -17.453 1.00 91.50 111 ALA A CA 1
ATOM 858 C C . ALA A 1 111 ? 7.978 2.707 -16.766 1.00 91.50 111 ALA A C 1
ATOM 860 O O . ALA A 1 111 ? 8.450 1.691 -17.277 1.00 91.50 111 ALA A O 1
ATOM 861 N N . PHE A 1 112 ? 7.338 2.668 -15.596 1.00 92.12 112 PHE A N 1
ATOM 862 C CA . PHE A 1 112 ? 7.196 1.472 -14.772 1.00 92.12 112 PHE A CA 1
ATOM 863 C C . PHE A 1 112 ? 6.354 0.378 -15.443 1.00 92.12 112 PHE A C 1
ATOM 865 O O . PHE A 1 112 ? 5.293 0.652 -16.003 1.00 92.12 112 PHE A O 1
ATOM 872 N N . THR A 1 113 ? 6.809 -0.872 -15.332 1.00 93.19 113 THR A N 1
ATOM 873 C CA . THR A 1 113 ? 6.061 -2.064 -15.751 1.00 93.19 113 THR A CA 1
ATOM 874 C C . THR A 1 113 ? 5.949 -3.012 -14.572 1.00 93.19 113 THR A C 1
ATOM 876 O O . THR A 1 113 ? 6.933 -3.618 -14.143 1.00 93.19 113 THR A O 1
ATOM 879 N N . GLY A 1 114 ? 4.756 -3.152 -14.016 1.00 92.88 114 GLY A N 1
ATOM 880 C CA . GLY A 1 114 ? 4.605 -3.879 -12.768 1.00 92.88 114 GLY A CA 1
ATOM 881 C C . GLY A 1 114 ? 3.216 -3.811 -12.178 1.00 92.88 114 GLY A C 1
ATOM 882 O O . GLY A 1 114 ? 2.271 -3.345 -12.813 1.00 92.88 114 GLY A O 1
ATOM 883 N N . ILE A 1 115 ? 3.107 -4.308 -10.953 1.00 92.25 115 ILE A N 1
ATOM 884 C CA . ILE A 1 115 ? 1.848 -4.517 -10.252 1.00 92.25 115 ILE A CA 1
ATOM 885 C C . ILE A 1 115 ? 1.887 -3.777 -8.918 1.00 92.25 115 ILE A C 1
ATOM 887 O O . ILE A 1 115 ? 2.855 -3.870 -8.168 1.00 92.25 115 ILE A O 1
ATOM 891 N N . PHE A 1 116 ? 0.804 -3.085 -8.595 1.00 91.88 116 PHE A N 1
ATOM 892 C CA . PHE A 1 116 ? 0.545 -2.529 -7.276 1.00 91.88 116 PHE A CA 1
ATOM 893 C C . PHE A 1 116 ? -0.660 -3.224 -6.648 1.00 91.88 116 PHE A C 1
ATOM 895 O O . PHE A 1 116 ? -1.688 -3.407 -7.298 1.00 91.88 116 PHE A O 1
ATOM 902 N N . THR A 1 117 ? -0.537 -3.609 -5.380 1.00 89.81 117 THR A N 1
ATOM 903 C CA . THR A 1 117 ? -1.596 -4.274 -4.619 1.00 89.81 117 THR A CA 1
ATOM 904 C C . THR A 1 117 ? -1.801 -3.635 -3.253 1.00 89.81 117 THR A C 1
ATOM 906 O O . THR A 1 117 ? -0.843 -3.213 -2.603 1.00 89.81 117 THR A O 1
ATOM 909 N N . ILE A 1 118 ? -3.055 -3.612 -2.799 1.00 87.06 118 ILE A N 1
ATOM 910 C CA . ILE A 1 118 ? -3.439 -3.271 -1.425 1.00 87.06 118 ILE A CA 1
ATOM 911 C C . ILE A 1 118 ? -4.191 -4.457 -0.841 1.00 87.06 118 ILE A C 1
ATOM 913 O O . ILE A 1 118 ? -5.155 -4.931 -1.441 1.00 87.06 118 ILE A O 1
ATOM 917 N N . SER A 1 119 ? -3.779 -4.919 0.335 1.00 84.69 119 SER A N 1
ATOM 918 C CA . SER A 1 119 ? -4.393 -6.058 1.016 1.00 84.69 119 SER A CA 1
ATOM 919 C C . SER A 1 119 ? -4.501 -5.861 2.527 1.00 84.69 119 SER A C 1
ATOM 921 O O . SER A 1 119 ? -3.814 -5.024 3.103 1.00 84.69 119 SER A O 1
ATOM 923 N N . SER A 1 120 ? -5.376 -6.612 3.190 1.00 82.19 120 SER A N 1
ATOM 924 C CA . SER A 1 120 ? -5.476 -6.696 4.655 1.00 82.19 120 SER A CA 1
ATOM 925 C C . SER A 1 120 ? -6.119 -8.021 5.034 1.00 82.19 120 SER A C 1
ATOM 927 O O . SER A 1 120 ? -7.033 -8.475 4.352 1.00 82.19 120 SER A O 1
ATOM 929 N N . ASN A 1 121 ? -5.650 -8.648 6.115 1.00 74.88 121 ASN A N 1
ATOM 930 C CA . ASN A 1 121 ? -6.222 -9.888 6.656 1.00 74.88 121 ASN A CA 1
ATOM 931 C C . ASN A 1 121 ? -6.399 -11.015 5.615 1.00 74.88 121 ASN A C 1
ATOM 933 O O . ASN A 1 121 ? -7.326 -11.809 5.710 1.00 74.88 121 ASN A O 1
ATOM 937 N N . GLY A 1 122 ? -5.502 -11.089 4.623 1.00 72.50 122 GLY A N 1
ATOM 938 C CA . GLY A 1 122 ? -5.542 -12.093 3.552 1.00 72.50 122 GLY A CA 1
ATOM 939 C C . GLY A 1 122 ? -6.377 -11.713 2.323 1.00 72.50 122 GLY A C 1
ATOM 940 O O . GLY A 1 122 ? -6.352 -12.452 1.344 1.00 72.50 122 GLY A O 1
ATOM 941 N N . TYR A 1 123 ? -7.048 -10.559 2.333 1.00 76.44 123 TYR A N 1
ATOM 942 C CA . TYR A 1 123 ? -7.880 -10.074 1.229 1.00 76.44 123 TYR A CA 1
ATOM 943 C C . TYR A 1 123 ? -7.178 -8.990 0.426 1.00 76.44 123 TYR A C 1
ATOM 945 O O . TYR A 1 123 ? -6.549 -8.110 1.008 1.00 76.44 123 TYR A O 1
ATOM 953 N N . VAL A 1 124 ? -7.308 -9.033 -0.900 1.00 80.00 124 VAL A N 1
ATOM 954 C CA . VAL A 1 124 ? -6.795 -8.005 -1.816 1.00 80.00 124 VAL A CA 1
ATOM 955 C C . VAL A 1 124 ? -7.936 -7.058 -2.176 1.00 80.00 124 VAL A C 1
ATOM 957 O O . VAL A 1 124 ? -8.925 -7.483 -2.757 1.00 80.00 124 VAL A O 1
ATOM 960 N N . PHE A 1 125 ? -7.788 -5.776 -1.846 1.00 77.19 125 PHE A N 1
ATOM 961 C CA . PHE A 1 125 ? -8.781 -4.737 -2.146 1.00 77.19 125 PHE A CA 1
ATOM 962 C C . PHE A 1 125 ? -8.561 -4.097 -3.510 1.00 77.19 125 PHE A C 1
ATOM 964 O O . PHE A 1 125 ? -9.506 -3.752 -4.210 1.00 77.19 125 PHE A O 1
ATOM 971 N N . LEU A 1 126 ? -7.294 -3.899 -3.871 1.00 82.56 126 LEU A N 1
ATOM 972 C CA . LEU A 1 126 ? -6.910 -3.213 -5.092 1.00 82.56 126 LEU A CA 1
ATOM 973 C C . LEU A 1 126 ? -5.768 -3.967 -5.743 1.00 82.56 126 LEU A C 1
ATOM 975 O O . LEU A 1 126 ? -4.786 -4.285 -5.074 1.00 82.56 126 LEU A O 1
ATOM 979 N N . THR A 1 127 ? -5.885 -4.182 -7.048 1.00 87.12 127 THR A N 1
ATOM 980 C CA . THR A 1 127 ? -4.760 -4.532 -7.914 1.00 87.12 127 THR A CA 1
ATOM 981 C C . THR A 1 127 ? -4.735 -3.557 -9.082 1.00 87.12 127 THR A C 1
ATOM 983 O O . THR A 1 127 ? -5.763 -3.293 -9.707 1.00 87.12 127 THR A O 1
ATOM 986 N N . LYS A 1 128 ? -3.558 -3.011 -9.365 1.00 88.81 128 LYS A N 1
ATOM 987 C CA . LYS A 1 128 ? -3.270 -2.172 -10.525 1.00 88.81 128 LYS A CA 1
ATOM 988 C C . LYS A 1 128 ? -2.063 -2.726 -11.247 1.00 88.81 128 LYS A C 1
ATOM 990 O O . LYS A 1 128 ? -1.165 -3.266 -10.609 1.00 88.81 128 LYS A O 1
ATOM 995 N N . GLN A 1 129 ? -2.056 -2.596 -12.563 1.00 91.25 129 GLN A N 1
ATOM 996 C CA . GLN A 1 129 ? -0.931 -2.999 -13.388 1.00 91.25 129 GLN A CA 1
ATOM 997 C C . GLN A 1 129 ? -0.595 -1.874 -14.361 1.00 91.25 129 GLN A C 1
ATOM 999 O O . GLN A 1 129 ? -1.501 -1.269 -14.933 1.00 91.25 129 GLN A O 1
ATOM 1004 N N . ALA A 1 130 ? 0.698 -1.621 -14.544 1.00 92.12 130 ALA A N 1
ATOM 1005 C CA . ALA A 1 130 ? 1.214 -0.758 -15.597 1.00 92.12 130 ALA A CA 1
ATOM 1006 C C . ALA A 1 130 ? 2.064 -1.568 -16.574 1.00 92.12 130 ALA A C 1
ATOM 1008 O O . ALA A 1 130 ? 2.775 -2.493 -16.173 1.00 92.12 130 ALA A O 1
ATOM 1009 N N . ASP A 1 131 ? 2.015 -1.168 -17.838 1.00 92.12 131 ASP A N 1
ATOM 1010 C CA . ASP A 1 131 ? 2.987 -1.506 -18.872 1.00 92.12 131 ASP A CA 1
ATOM 1011 C C . ASP A 1 131 ? 3.579 -0.193 -19.383 1.00 92.12 131 ASP A C 1
ATOM 1013 O O . ASP A 1 131 ? 2.880 0.631 -19.978 1.00 92.12 131 ASP A O 1
ATOM 1017 N N . LYS A 1 132 ? 4.858 0.035 -19.069 1.00 90.62 132 LYS A N 1
ATOM 1018 C CA . LYS A 1 132 ? 5.617 1.244 -19.424 1.00 90.62 132 LYS A CA 1
ATOM 1019 C C . LYS A 1 132 ? 4.875 2.540 -19.080 1.00 90.62 132 LYS A C 1
ATOM 1021 O O . LYS A 1 132 ? 4.714 3.421 -19.921 1.00 90.62 132 LYS A O 1
ATOM 1026 N N . GLY A 1 133 ? 4.389 2.618 -17.842 1.00 84.81 133 GLY A N 1
ATOM 1027 C CA . GLY A 1 133 ? 3.663 3.765 -17.291 1.00 84.81 133 GLY A CA 1
ATOM 1028 C C . GLY A 1 133 ? 2.210 3.900 -17.736 1.00 84.81 133 GLY A C 1
ATOM 1029 O O . GLY A 1 133 ? 1.530 4.812 -17.279 1.00 84.81 133 GLY A O 1
ATOM 1030 N N . SER A 1 134 ? 1.714 3.011 -18.599 1.00 88.12 134 SER A N 1
ATOM 1031 C CA . SER A 1 134 ? 0.309 3.004 -19.011 1.00 88.12 134 SER A CA 1
ATOM 1032 C C . SER A 1 134 ? -0.487 1.982 -18.213 1.00 88.12 134 SER A C 1
ATOM 1034 O O . SER A 1 134 ? -0.071 0.830 -18.095 1.00 88.12 134 SER A O 1
ATOM 1036 N N . ASP A 1 135 ? -1.658 2.385 -17.724 1.00 87.00 135 ASP A N 1
ATOM 1037 C CA . ASP A 1 135 ? -2.587 1.491 -17.037 1.00 87.00 135 ASP A CA 1
ATOM 1038 C C . ASP A 1 135 ? -3.015 0.336 -17.943 1.00 87.00 135 ASP A C 1
ATOM 1040 O O . ASP A 1 135 ? -3.597 0.524 -19.015 1.00 87.00 135 ASP A O 1
ATOM 1044 N N . VAL A 1 136 ? -2.771 -0.882 -17.471 1.00 87.88 136 VAL A N 1
ATOM 1045 C CA . VAL A 1 136 ? -3.275 -2.098 -18.097 1.00 87.88 136 VAL A CA 1
ATOM 1046 C C . VAL A 1 136 ? -4.629 -2.408 -17.482 1.00 87.88 136 VAL A C 1
ATOM 1048 O O . VAL A 1 136 ? -4.761 -2.587 -16.269 1.00 87.88 136 VAL A O 1
ATOM 1051 N N . ALA A 1 137 ? -5.650 -2.500 -18.333 1.00 79.50 137 ALA A N 1
ATOM 1052 C CA . ALA A 1 137 ? -6.942 -3.015 -17.920 1.00 79.50 137 ALA A CA 1
ATOM 1053 C C . ALA A 1 137 ? -6.771 -4.476 -17.494 1.00 79.50 137 ALA A C 1
ATOM 1055 O O . ALA A 1 137 ? -6.584 -5.369 -18.323 1.00 79.50 137 ALA A O 1
ATOM 1056 N N . LEU A 1 138 ? -6.821 -4.717 -16.189 1.00 70.31 138 LEU A N 1
ATOM 1057 C CA . LEU A 1 138 ? -6.863 -6.069 -15.668 1.00 70.31 138 LEU A CA 1
ATOM 1058 C C . LEU A 1 138 ? -8.220 -6.679 -16.041 1.00 70.31 138 LEU A C 1
ATOM 1060 O O . LEU A 1 138 ? -9.242 -5.994 -15.905 1.00 70.31 138 LEU A O 1
ATOM 1064 N N . PRO A 1 139 ? -8.269 -7.944 -16.512 1.00 56.81 139 PRO A N 1
ATOM 1065 C CA . PRO A 1 139 ? -9.536 -8.655 -16.579 1.00 56.81 139 PRO A CA 1
ATOM 1066 C C . PRO A 1 139 ? -10.145 -8.551 -15.190 1.00 56.81 139 PRO A C 1
ATOM 1068 O O . PRO A 1 139 ? -9.432 -8.772 -14.216 1.00 56.81 139 PRO A O 1
ATOM 1071 N N . ASN A 1 140 ? -11.395 -8.092 -15.143 1.00 47.62 140 ASN A N 1
ATOM 1072 C CA . ASN A 1 140 ? -12.143 -7.678 -13.960 1.00 47.62 140 ASN A CA 1
ATOM 1073 C C . ASN A 1 140 ? -12.101 -8.767 -12.869 1.00 47.62 140 ASN A C 1
ATOM 1075 O O . ASN A 1 140 ? -13.047 -9.526 -12.680 1.00 47.62 140 ASN A O 1
ATOM 1079 N N . ASN A 1 141 ? -10.985 -8.869 -12.156 1.00 43.81 141 ASN A N 1
ATOM 1080 C CA . ASN A 1 141 ? -10.817 -9.726 -11.004 1.00 43.81 141 ASN A CA 1
ATOM 1081 C C . ASN A 1 141 ? -11.342 -8.900 -9.851 1.00 43.81 141 ASN A C 1
ATOM 1083 O O . ASN A 1 141 ? -10.577 -8.249 -9.149 1.00 43.81 141 ASN A O 1
ATOM 1087 N N . GLY A 1 142 ? -12.675 -8.862 -9.812 1.00 40.75 142 GLY A N 1
ATOM 1088 C CA . GLY A 1 142 ? -13.496 -8.554 -8.663 1.00 40.75 142 GLY A CA 1
ATOM 1089 C C . GLY A 1 142 ? -12.981 -7.407 -7.818 1.00 40.75 142 GLY A C 1
ATOM 1090 O O . GLY A 1 142 ? -12.182 -7.587 -6.907 1.00 40.75 142 GLY A O 1
ATOM 1091 N N . PHE A 1 143 ? -13.620 -6.256 -7.972 1.00 44.22 143 PHE A N 1
ATOM 1092 C CA . PHE A 1 143 ? -14.135 -5.668 -6.748 1.00 44.22 143 PHE A CA 1
ATOM 1093 C C . PHE A 1 143 ? -15.063 -6.736 -6.136 1.00 44.22 143 PHE A C 1
ATOM 1095 O O . PHE A 1 143 ? -16.222 -6.840 -6.536 1.00 44.22 143 PHE A O 1
ATOM 1102 N N . ASP A 1 144 ? -14.540 -7.609 -5.272 1.00 46.56 144 ASP A N 1
ATOM 1103 C CA . ASP A 1 144 ? -15.383 -8.472 -4.449 1.00 46.56 144 ASP A CA 1
ATOM 1104 C C . ASP A 1 144 ? -16.015 -7.545 -3.413 1.00 46.56 144 ASP A C 1
ATOM 1106 O O . ASP A 1 144 ? -15.518 -7.348 -2.311 1.00 46.56 144 ASP A O 1
ATOM 1110 N N . TYR A 1 145 ? -17.128 -6.921 -3.799 1.00 42.00 145 TYR A N 1
ATOM 1111 C CA . TYR A 1 145 ? -17.986 -6.129 -2.915 1.00 42.00 145 TYR A CA 1
ATOM 1112 C C . TYR A 1 145 ? -18.633 -7.004 -1.808 1.00 42.00 145 TYR A C 1
ATOM 1114 O O . TYR A 1 145 ? -19.417 -6.513 -1.007 1.00 42.00 145 TYR A O 1
ATOM 1122 N N . ASP A 1 146 ? -18.286 -8.296 -1.724 1.00 40.59 146 ASP A N 1
ATOM 1123 C CA . ASP A 1 146 ? -18.669 -9.233 -0.655 1.00 40.59 146 ASP A CA 1
ATOM 1124 C C . ASP A 1 146 ? -17.761 -9.137 0.596 1.00 40.59 146 ASP A C 1
ATOM 1126 O O . ASP A 1 146 ? -17.722 -10.029 1.447 1.00 40.59 146 ASP A O 1
ATOM 1130 N N . MET A 1 147 ? -17.045 -8.021 0.759 1.00 48.22 147 MET A N 1
ATOM 1131 C CA . MET A 1 147 ? -16.164 -7.741 1.902 1.00 48.22 147 MET A CA 1
ATOM 1132 C C . MET A 1 147 ? -16.891 -7.677 3.254 1.00 48.22 147 MET A C 1
ATOM 1134 O O . MET A 1 147 ? -16.302 -8.014 4.286 1.00 48.22 147 MET A O 1
ATOM 1138 N N . ALA A 1 148 ? -18.181 -7.331 3.261 1.00 42.44 148 ALA A N 1
ATOM 1139 C CA . ALA A 1 148 ? -18.986 -7.270 4.480 1.00 42.44 148 ALA A CA 1
ATOM 1140 C C . ALA A 1 148 ? -19.223 -8.649 5.139 1.00 42.44 148 ALA A C 1
ATOM 1142 O O . ALA A 1 148 ? -19.568 -8.712 6.319 1.00 42.44 148 ALA A O 1
ATOM 1143 N N . LEU A 1 149 ? -19.025 -9.764 4.420 1.00 40.47 149 LEU A N 1
ATOM 1144 C CA . LEU A 1 149 ? -19.323 -11.113 4.924 1.00 40.47 149 LEU A CA 1
ATOM 1145 C C . LEU A 1 149 ? -18.128 -11.826 5.578 1.00 40.47 149 LEU A C 1
ATOM 1147 O O . LEU A 1 149 ? -18.316 -12.879 6.188 1.00 40.47 149 LEU A O 1
ATOM 1151 N N . GLN A 1 150 ? -16.911 -11.276 5.486 1.00 49.22 150 GLN A N 1
ATOM 1152 C CA . GLN A 1 150 ? -15.675 -12.000 5.832 1.00 49.22 150 GLN A CA 1
ATOM 1153 C C . GLN A 1 150 ? -14.864 -11.397 6.996 1.00 49.22 150 GLN A C 1
ATOM 1155 O O . GLN A 1 150 ? -13.703 -11.748 7.204 1.00 49.22 150 GLN A O 1
ATOM 1160 N N . GLY A 1 151 ? -15.492 -10.542 7.811 1.00 49.50 151 GLY A N 1
ATOM 1161 C CA . GLY A 1 151 ? -14.933 -10.095 9.094 1.00 49.50 151 GLY A CA 1
ATOM 1162 C C . GLY A 1 151 ? -14.058 -8.841 9.033 1.00 49.50 151 GLY A C 1
ATOM 1163 O O . GLY A 1 151 ? -13.373 -8.537 10.009 1.00 49.50 151 GLY A O 1
ATOM 1164 N N . ILE A 1 152 ? -14.083 -8.091 7.927 1.00 53.00 152 ILE A N 1
ATOM 1165 C CA . ILE A 1 152 ? -13.521 -6.737 7.895 1.00 53.00 152 ILE A CA 1
ATOM 1166 C C . ILE A 1 152 ? -14.576 -5.790 8.480 1.00 53.00 152 ILE A C 1
ATOM 1168 O O . ILE A 1 152 ? -15.714 -5.788 8.010 1.00 53.00 152 ILE A O 1
ATOM 1172 N N . PRO A 1 153 ?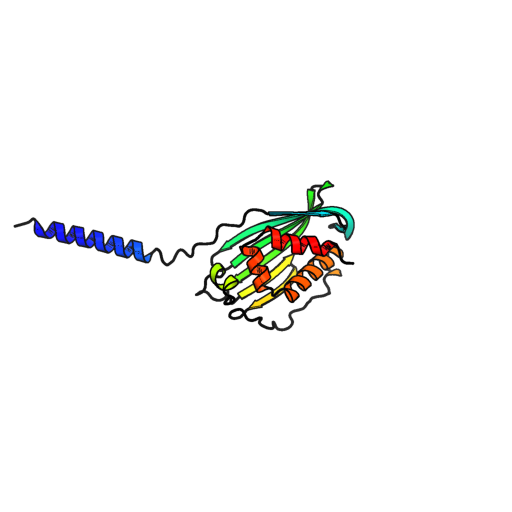 -14.251 -4.986 9.506 1.00 57.97 153 PRO A N 1
ATOM 1173 C CA . PRO A 1 153 ? -15.226 -4.068 10.077 1.00 57.97 153 PRO A CA 1
ATOM 1174 C C . PRO A 1 153 ? -15.733 -3.069 9.019 1.00 57.97 153 PRO A C 1
ATOM 1176 O O . PRO A 1 153 ? -14.936 -2.466 8.304 1.00 57.97 153 PRO A O 1
ATOM 1179 N N . VAL A 1 154 ? -17.052 -2.858 8.946 1.00 57.44 154 VAL A N 1
ATOM 1180 C CA . VAL A 1 154 ? -17.766 -2.156 7.849 1.00 57.44 154 VAL A CA 1
ATOM 1181 C C . VAL A 1 154 ? -17.207 -0.759 7.506 1.00 57.44 154 VAL A C 1
ATOM 1183 O O . VAL A 1 154 ? -17.252 -0.329 6.360 1.00 57.44 154 VAL A O 1
ATOM 1186 N N . ASN A 1 155 ? -16.604 -0.036 8.457 1.00 61.06 155 ASN A N 1
ATOM 1187 C CA . ASN A 1 155 ? -16.009 1.283 8.165 1.00 61.06 155 ASN A CA 1
ATOM 1188 C C . ASN A 1 155 ? -14.568 1.224 7.658 1.00 61.06 155 ASN A C 1
ATOM 1190 O O . ASN A 1 155 ? -14.097 2.186 7.059 1.00 61.06 155 ASN A O 1
ATOM 1194 N N . LEU A 1 156 ? -13.853 0.118 7.868 1.00 63.31 156 LEU A N 1
ATOM 1195 C CA . LEU A 1 156 ? -12.540 -0.084 7.249 1.00 63.31 156 LEU A CA 1
ATOM 1196 C C . LEU A 1 156 ? -12.683 -0.372 5.754 1.00 63.31 156 LEU A C 1
ATOM 1198 O O . LEU A 1 156 ? -11.830 0.057 4.982 1.00 63.31 156 LEU A O 1
ATOM 1202 N N . GLU A 1 157 ? -13.786 -1.001 5.343 1.00 63.94 157 GLU A N 1
ATOM 1203 C CA . GLU A 1 157 ? -14.208 -1.048 3.941 1.00 63.94 157 GLU A CA 1
ATOM 1204 C C . GLU A 1 157 ? -14.459 0.361 3.386 1.00 63.94 157 GLU A C 1
ATOM 1206 O O . GLU A 1 157 ? -13.979 0.666 2.300 1.00 63.94 157 GLU A O 1
ATOM 1211 N N . ALA A 1 158 ? -15.116 1.253 4.134 1.00 67.81 158 ALA A N 1
ATOM 1212 C CA . ALA A 1 158 ? -15.313 2.638 3.696 1.00 67.81 158 ALA A CA 1
ATOM 1213 C C . ALA A 1 158 ? -13.983 3.404 3.547 1.00 67.81 158 ALA A C 1
ATOM 1215 O O . ALA A 1 158 ? -13.777 4.106 2.554 1.00 67.81 158 ALA A O 1
ATOM 1216 N N . VAL A 1 159 ? -13.047 3.224 4.487 1.00 72.12 159 VAL A N 1
ATOM 1217 C CA . VAL A 1 159 ? -11.704 3.828 4.426 1.00 72.12 159 VAL A CA 1
ATOM 1218 C C . VAL A 1 159 ? -10.922 3.282 3.233 1.00 72.12 159 VAL A C 1
ATOM 1220 O O . VAL A 1 159 ? -10.437 4.069 2.421 1.00 72.12 159 VAL A O 1
ATOM 1223 N N . ALA A 1 160 ? -10.846 1.957 3.076 1.00 73.31 160 ALA A N 1
ATOM 1224 C CA . ALA A 1 160 ? -10.195 1.325 1.930 1.00 73.31 160 ALA A CA 1
ATOM 1225 C C . ALA A 1 160 ? -10.859 1.758 0.612 1.00 73.31 160 ALA A C 1
ATOM 1227 O O . ALA A 1 160 ? -10.169 2.155 -0.322 1.00 73.31 160 ALA A O 1
ATOM 1228 N N . GLY A 1 161 ? -12.192 1.772 0.554 1.00 75.38 161 GLY A N 1
ATOM 1229 C CA . GLY A 1 161 ? -12.998 2.225 -0.579 1.00 75.38 161 GLY A CA 1
ATOM 1230 C C . GLY A 1 161 ? -12.696 3.662 -0.992 1.00 75.38 161 GLY A C 1
ATOM 1231 O O . GLY A 1 161 ? -12.470 3.944 -2.172 1.00 75.38 161 GLY A O 1
ATOM 1232 N N . CYS A 1 162 ? -12.628 4.573 -0.025 1.00 79.81 162 CYS A N 1
ATOM 1233 C CA . CYS A 1 162 ? -12.252 5.959 -0.269 1.00 79.81 162 CYS A CA 1
ATOM 1234 C C . CYS A 1 162 ? -10.802 6.085 -0.755 1.00 79.81 162 CYS A C 1
ATOM 1236 O O . CYS A 1 162 ? -10.552 6.800 -1.727 1.00 79.81 162 CYS A O 1
ATOM 1238 N N . VAL A 1 163 ? -9.855 5.370 -0.141 1.00 82.38 163 VAL A N 1
ATOM 1239 C CA . VAL A 1 163 ? -8.447 5.400 -0.563 1.00 82.38 163 VAL A CA 1
ATOM 1240 C C . VAL A 1 163 ? -8.316 4.899 -1.992 1.00 82.38 163 VAL A C 1
ATOM 1242 O O . VAL A 1 163 ? -7.703 5.560 -2.823 1.00 82.38 163 VAL A O 1
ATOM 1245 N N . MET A 1 164 ? -8.961 3.783 -2.320 1.00 79.88 164 MET A N 1
ATOM 1246 C CA . MET A 1 164 ? -8.980 3.247 -3.678 1.00 79.88 164 MET A CA 1
ATOM 1247 C C . MET A 1 164 ? -9.576 4.239 -4.677 1.00 79.88 164 MET A C 1
ATOM 1249 O O . MET A 1 164 ? -9.039 4.404 -5.771 1.00 79.88 164 MET A O 1
ATOM 1253 N N . LYS A 1 165 ? -10.655 4.941 -4.311 1.00 79.50 165 LYS A N 1
ATOM 1254 C CA . LYS A 1 165 ? -11.223 6.010 -5.142 1.00 79.50 165 LYS A CA 1
ATOM 1255 C C . LYS A 1 165 ? -10.218 7.140 -5.367 1.00 79.50 165 LYS A C 1
ATOM 1257 O O . LYS A 1 165 ? -10.101 7.614 -6.493 1.00 79.50 165 LYS A O 1
ATOM 1262 N N . ASN A 1 166 ? -9.487 7.553 -4.334 1.00 81.75 166 ASN A N 1
ATOM 1263 C CA . ASN A 1 166 ? -8.454 8.581 -4.459 1.00 81.75 166 ASN A CA 1
ATOM 1264 C C . ASN A 1 166 ? -7.318 8.115 -5.376 1.00 81.75 166 ASN A C 1
ATOM 1266 O O . ASN A 1 166 ? -6.962 8.844 -6.293 1.00 81.75 166 ASN A O 1
ATOM 1270 N N . ILE A 1 167 ? -6.837 6.883 -5.203 1.00 83.19 167 ILE A N 1
ATOM 1271 C CA . ILE A 1 167 ? -5.800 6.272 -6.047 1.00 83.19 167 ILE A CA 1
ATOM 1272 C C . ILE A 1 167 ? -6.251 6.198 -7.511 1.00 83.19 167 ILE A C 1
ATOM 1274 O O . ILE A 1 167 ? -5.495 6.543 -8.412 1.00 83.19 167 ILE A O 1
ATOM 1278 N N . ASN A 1 168 ? -7.502 5.800 -7.762 1.00 77.12 168 ASN A N 1
ATOM 1279 C CA . ASN A 1 168 ? -8.064 5.756 -9.112 1.00 77.12 168 ASN A CA 1
ATOM 1280 C C . ASN A 1 168 ? -8.184 7.147 -9.753 1.00 77.12 168 ASN A C 1
ATOM 1282 O O . ASN A 1 168 ? -8.054 7.264 -10.967 1.00 77.12 168 ASN A O 1
ATOM 1286 N N . ASN A 1 169 ? -8.446 8.188 -8.959 1.00 77.94 169 ASN A N 1
ATOM 1287 C CA . ASN A 1 169 ? -8.592 9.555 -9.458 1.00 77.94 169 ASN A CA 1
ATOM 1288 C C . ASN A 1 169 ? -7.250 10.280 -9.647 1.00 77.94 169 ASN A C 1
ATOM 1290 O O . ASN A 1 169 ? -7.174 11.185 -10.473 1.00 77.94 169 ASN A O 1
ATOM 1294 N N . ALA A 1 170 ? -6.232 9.936 -8.855 1.00 71.31 170 ALA A N 1
ATOM 1295 C CA . ALA A 1 170 ? -4.959 10.653 -8.775 1.00 71.31 170 ALA A CA 1
ATOM 1296 C C . ALA A 1 170 ? -3.851 10.075 -9.670 1.00 71.31 170 ALA A C 1
ATOM 1298 O O . ALA A 1 170 ? -2.733 10.569 -9.595 1.00 71.31 170 ALA A O 1
ATOM 1299 N N . ASP A 1 171 ? -4.162 9.066 -10.496 1.00 81.94 171 ASP A N 1
ATOM 1300 C CA . ASP A 1 171 ? -3.180 8.160 -11.108 1.00 81.94 171 ASP A CA 1
ATOM 1301 C C . ASP A 1 171 ? -2.398 7.368 -10.037 1.00 81.94 171 ASP A C 1
ATOM 1303 O O . ASP A 1 171 ? -1.732 7.898 -9.146 1.00 81.94 171 ASP A O 1
ATOM 1307 N N . TRP A 1 172 ? -2.502 6.041 -10.097 1.00 85.25 172 TRP A N 1
ATOM 1308 C CA . TRP A 1 172 ? -1.934 5.189 -9.057 1.00 85.25 172 TRP A CA 1
ATOM 1309 C C . TRP A 1 172 ? -0.402 5.139 -9.110 1.00 85.25 172 TRP A C 1
ATOM 1311 O O . TRP A 1 172 ? 0.219 4.859 -8.085 1.00 85.25 172 TRP A O 1
ATOM 1321 N N . THR A 1 173 ? 0.224 5.419 -10.257 1.00 85.94 173 THR A N 1
ATOM 1322 C CA . THR A 1 173 ? 1.691 5.477 -10.344 1.00 85.94 173 THR A CA 1
ATOM 1323 C C . THR A 1 173 ? 2.228 6.698 -9.602 1.00 85.94 173 THR A C 1
ATOM 1325 O O . THR A 1 173 ? 3.190 6.576 -8.843 1.00 85.94 173 THR A O 1
ATOM 1328 N N . SER A 1 174 ? 1.523 7.829 -9.691 1.00 84.62 174 SER A N 1
ATOM 1329 C CA . SER A 1 174 ? 1.772 9.024 -8.878 1.00 84.62 174 SER A CA 1
ATOM 1330 C C . SER A 1 174 ? 1.582 8.746 -7.378 1.00 84.62 174 SER A C 1
ATOM 1332 O O . SER A 1 174 ? 2.421 9.125 -6.563 1.00 84.62 174 SER A O 1
ATOM 1334 N N . TYR A 1 175 ? 0.542 7.990 -7.003 1.00 87.25 175 TYR A N 1
ATOM 1335 C CA . TYR A 1 175 ? 0.357 7.532 -5.618 1.00 87.25 175 TYR A CA 1
ATOM 1336 C C . TYR A 1 175 ? 1.536 6.687 -5.107 1.00 87.25 175 TYR A C 1
ATOM 1338 O O . TYR A 1 175 ? 2.002 6.853 -3.979 1.00 87.25 175 TYR A O 1
ATOM 1346 N N . VAL A 1 176 ? 2.035 5.770 -5.935 1.00 88.88 176 VAL A N 1
ATOM 1347 C CA . VAL A 1 176 ? 3.199 4.946 -5.601 1.00 88.88 176 VAL A CA 1
ATOM 1348 C C . VAL A 1 176 ? 4.473 5.796 -5.506 1.00 88.88 176 VAL A C 1
ATOM 1350 O O . VAL A 1 176 ? 5.301 5.541 -4.630 1.00 88.88 176 VAL A O 1
ATOM 1353 N N . ASN A 1 177 ? 4.616 6.830 -6.337 1.00 87.12 177 ASN A N 1
ATOM 1354 C CA . ASN A 1 177 ? 5.718 7.782 -6.225 1.00 87.12 177 ASN A CA 1
ATOM 1355 C C . ASN A 1 177 ? 5.693 8.526 -4.879 1.00 87.12 177 ASN A C 1
ATOM 1357 O O . ASN A 1 177 ? 6.707 8.574 -4.185 1.00 87.12 177 ASN A O 1
ATOM 1361 N N . ASP A 1 178 ? 4.520 9.002 -4.446 1.00 84.88 178 ASP A N 1
ATOM 1362 C CA . ASP A 1 178 ? 4.349 9.620 -3.124 1.00 84.88 178 ASP A CA 1
ATOM 1363 C C . ASP A 1 178 ? 4.735 8.661 -1.997 1.00 84.88 178 ASP A C 1
ATOM 1365 O O . ASP A 1 178 ? 5.347 9.070 -1.010 1.00 84.88 178 ASP A O 1
ATOM 1369 N N . MET A 1 179 ? 4.426 7.367 -2.134 1.00 85.62 179 MET A N 1
ATOM 1370 C CA . MET A 1 179 ? 4.904 6.382 -1.170 1.00 85.62 179 MET A CA 1
ATOM 1371 C C . MET A 1 179 ? 6.434 6.378 -1.117 1.00 85.62 179 MET A C 1
ATOM 1373 O O . MET A 1 179 ? 6.989 6.432 -0.023 1.00 85.62 179 MET A O 1
ATOM 1377 N N . ILE A 1 180 ? 7.126 6.338 -2.254 1.00 81.56 180 ILE A N 1
ATOM 1378 C CA . ILE A 1 180 ? 8.595 6.309 -2.297 1.00 81.56 180 ILE A CA 1
ATOM 1379 C C . ILE A 1 180 ? 9.188 7.584 -1.681 1.00 81.56 180 ILE A C 1
ATOM 1381 O O . ILE A 1 180 ? 10.004 7.489 -0.763 1.00 81.56 180 ILE A O 1
ATOM 1385 N N . GLU A 1 181 ? 8.755 8.755 -2.146 1.00 81.19 181 GLU A N 1
ATOM 1386 C CA . GLU A 1 181 ? 9.418 10.033 -1.865 1.00 81.19 181 GLU A CA 1
ATOM 1387 C C . GLU A 1 181 ? 8.911 10.727 -0.597 1.00 81.19 181 GLU A C 1
ATOM 1389 O O . GLU A 1 181 ? 9.688 11.352 0.127 1.00 81.19 181 GLU A O 1
ATOM 1394 N N . THR A 1 182 ? 7.608 10.634 -0.308 1.00 77.44 182 THR A N 1
ATOM 1395 C CA . THR A 1 182 ? 6.953 11.417 0.752 1.00 77.44 182 THR A CA 1
ATOM 1396 C C . THR A 1 182 ? 6.033 10.559 1.631 1.00 77.44 182 THR A C 1
ATOM 1398 O O . THR A 1 182 ? 4.803 10.631 1.545 1.00 77.44 182 THR A O 1
ATOM 1401 N N . PRO A 1 183 ? 6.605 9.768 2.562 1.00 70.19 183 PRO A N 1
ATOM 1402 C CA . PRO A 1 183 ? 5.838 8.828 3.372 1.00 70.19 183 PRO A CA 1
ATOM 1403 C C . PRO A 1 183 ? 4.670 9.444 4.167 1.00 70.19 183 PRO A C 1
ATOM 1405 O O . PRO A 1 183 ? 3.673 8.779 4.430 1.00 70.19 183 PRO A O 1
ATOM 1408 N N . ASP A 1 184 ? 4.765 10.718 4.536 1.00 76.06 184 ASP A N 1
ATOM 1409 C CA . ASP A 1 184 ? 3.716 11.422 5.278 1.00 76.06 184 ASP A CA 1
ATOM 1410 C C . ASP A 1 184 ? 2.505 11.749 4.385 1.00 76.06 184 ASP A C 1
ATOM 1412 O O . ASP A 1 184 ? 1.359 11.680 4.837 1.00 76.06 184 ASP A O 1
ATOM 1416 N N . ASN A 1 185 ? 2.737 12.072 3.107 1.00 77.56 185 ASN A N 1
ATOM 1417 C CA . ASN A 1 185 ? 1.691 12.510 2.181 1.00 77.56 185 ASN A CA 1
ATOM 1418 C C . ASN A 1 185 ? 0.722 11.376 1.857 1.00 77.56 185 ASN A C 1
ATOM 1420 O O . ASN A 1 185 ? -0.494 11.572 1.928 1.00 77.56 185 ASN A O 1
ATOM 1424 N N . TYR A 1 186 ? 1.231 10.173 1.567 1.00 80.81 186 TYR A N 1
ATOM 1425 C CA . TYR A 1 186 ? 0.342 9.046 1.287 1.00 80.81 186 TYR A CA 1
ATOM 1426 C C . TYR A 1 186 ? -0.472 8.661 2.533 1.00 80.81 186 TYR A C 1
ATOM 1428 O O . TYR A 1 186 ? -1.647 8.333 2.399 1.00 80.81 186 TYR A O 1
ATOM 1436 N N . LEU A 1 187 ? 0.081 8.771 3.751 1.00 84.19 187 LEU A N 1
ATOM 1437 C CA . LEU A 1 187 ? -0.666 8.508 4.991 1.00 84.19 187 LEU A CA 1
ATOM 1438 C C . LEU A 1 187 ? -1.796 9.515 5.228 1.00 84.19 187 LEU A C 1
ATOM 1440 O O . LEU A 1 187 ? -2.862 9.125 5.705 1.00 84.19 187 LEU A O 1
ATOM 1444 N N . TRP A 1 188 ? -1.618 10.783 4.849 1.00 82.38 188 TRP A N 1
ATOM 1445 C CA . TRP A 1 188 ? -2.706 11.764 4.879 1.00 82.38 188 TRP A CA 1
ATOM 1446 C C . TRP A 1 188 ? -3.858 11.400 3.938 1.00 82.38 188 TRP A C 1
ATOM 1448 O O . TRP A 1 188 ? -5.014 11.656 4.278 1.00 82.38 188 TRP A O 1
ATOM 1458 N N . GLN A 1 189 ? -3.584 10.746 2.804 1.00 82.06 189 GLN A N 1
ATOM 1459 C CA . GLN A 1 189 ? -4.646 10.249 1.920 1.00 82.06 189 GLN A CA 1
ATOM 1460 C C . GLN A 1 189 ? -5.478 9.138 2.580 1.00 82.06 189 GLN A C 1
ATOM 1462 O O . GLN A 1 189 ? -6.686 9.069 2.357 1.00 82.06 189 GLN A O 1
ATOM 1467 N N . TRP A 1 190 ? -4.860 8.311 3.430 1.00 84.06 190 TRP A N 1
ATOM 1468 C CA . TRP A 1 190 ? -5.563 7.309 4.241 1.00 84.06 190 TRP A CA 1
ATOM 1469 C C . TRP A 1 190 ? -6.351 7.946 5.384 1.00 84.06 190 TRP A C 1
ATOM 1471 O O . TRP A 1 190 ? -7.533 7.657 5.566 1.00 84.06 190 TRP A O 1
ATOM 1481 N N . ALA A 1 191 ? -5.724 8.859 6.120 1.00 81.62 191 ALA A N 1
ATOM 1482 C CA . ALA A 1 191 ? -6.343 9.521 7.260 1.00 81.62 191 ALA A CA 1
ATOM 1483 C C . ALA A 1 191 ? -7.513 10.442 6.852 1.00 81.62 191 ALA A C 1
ATOM 1485 O O . ALA A 1 191 ? -8.487 10.591 7.589 1.00 81.62 191 ALA A O 1
ATOM 1486 N N . GLY A 1 192 ? -7.464 11.025 5.650 1.00 79.25 192 GLY A N 1
ATOM 1487 C CA . GLY A 1 192 ? -8.540 11.855 5.096 1.00 79.25 192 GLY A CA 1
ATOM 1488 C C . GLY A 1 192 ? -9.796 11.079 4.680 1.00 79.25 192 GLY A C 1
ATOM 1489 O O . GLY A 1 192 ? -10.850 11.685 4.479 1.00 79.25 192 GLY A O 1
ATOM 1490 N N . CYS A 1 193 ? -9.714 9.751 4.572 1.00 76.00 193 CYS A N 1
ATOM 1491 C CA . CYS A 1 193 ? -10.814 8.902 4.119 1.00 76.00 193 CYS A CA 1
ATOM 1492 C C . CYS A 1 193 ? -11.810 8.492 5.209 1.00 76.00 193 CYS A C 1
ATOM 1494 O O . CYS A 1 193 ? -12.887 7.993 4.900 1.00 76.00 193 CYS A O 1
ATOM 1496 N N . GLU A 1 194 ? -11.500 8.774 6.471 1.00 62.12 194 GLU A N 1
ATOM 1497 C CA . GLU A 1 194 ? -12.360 8.512 7.632 1.00 62.12 194 GLU A CA 1
ATOM 1498 C C . GLU A 1 194 ? -13.599 9.438 7.706 1.00 62.12 194 GLU A C 1
ATOM 1500 O O . GLU A 1 194 ? -14.533 9.204 8.469 1.00 62.12 194 GLU A O 1
ATOM 1505 N N . TRP A 1 195 ? -13.626 10.511 6.908 1.00 53.47 195 TRP A N 1
ATOM 1506 C CA . TRP A 1 195 ? -14.504 11.664 7.142 1.00 53.47 195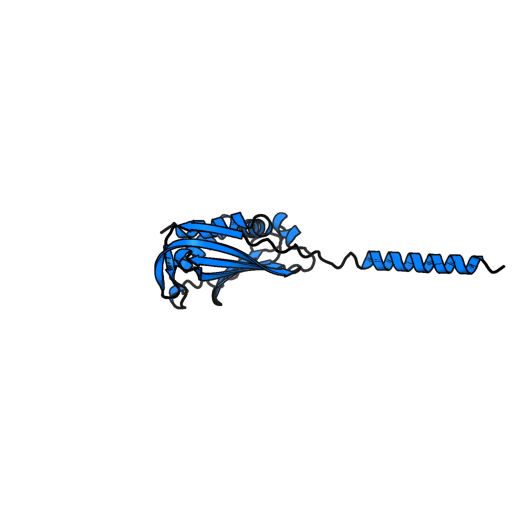 TRP A CA 1
ATOM 1507 C C . TRP A 1 195 ? -15.771 11.728 6.288 1.00 53.47 195 TRP A C 1
ATOM 1509 O O . TRP A 1 195 ? -16.617 12.588 6.534 1.00 53.47 195 TRP A O 1
ATOM 1519 N N . ARG A 1 196 ? -15.905 10.888 5.258 1.00 45.41 196 ARG A N 1
ATOM 1520 C CA . ARG A 1 196 ? -16.971 11.031 4.254 1.00 45.41 196 ARG A CA 1
ATOM 1521 C C . ARG A 1 196 ? -17.944 9.858 4.309 1.00 45.41 196 ARG A C 1
ATOM 1523 O O . ARG A 1 196 ? -17.851 8.947 3.494 1.00 45.41 196 ARG A O 1
ATOM 1530 N N . ASN A 1 197 ? -18.867 9.928 5.267 1.00 39.03 197 ASN A N 1
ATOM 1531 C CA . ASN A 1 197 ? -20.211 9.372 5.089 1.00 39.03 197 ASN A CA 1
ATOM 1532 C C . ASN A 1 197 ? -21.062 10.388 4.327 1.00 39.03 197 ASN A C 1
ATOM 1534 O O . ASN A 1 197 ? -21.044 11.570 4.744 1.00 39.03 197 ASN A O 1
#

pLDDT: mean 73.47, std 16.88, range [35.59, 93.44]